Protein AF-A0A914NTP4-F1 (afdb_monomer)

InterPro domains:
  IPR000731 Sterol-sensing domain [PS50156] (135-210)
  IPR003392 Patched domain-containing protein, SSD domain [PF02460] (135-210)
  IPR051697 Patched domain-containing protein [PTHR10796] (37-208)

Solvent-accessible surface area (backbone atoms only — no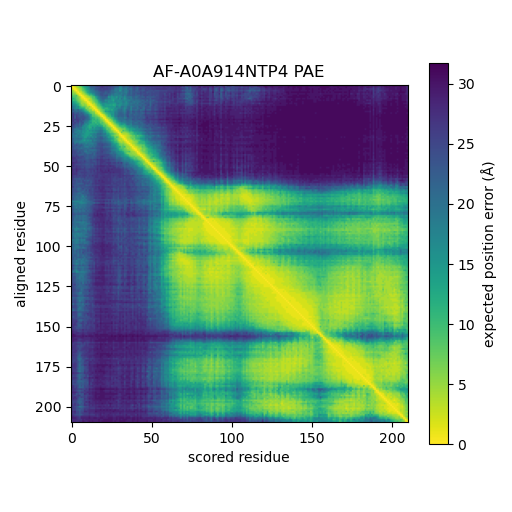t comparable to full-atom values): 13534 Å² total; per-residue (Å²): 134,70,94,63,80,75,76,81,76,82,85,76,88,81,82,77,88,55,101,72,80,89,77,92,78,89,77,92,76,65,78,74,68,51,61,68,63,39,58,70,50,44,70,58,49,43,65,60,50,51,54,62,72,60,50,79,72,70,70,71,88,68,90,76,86,78,84,94,78,86,87,83,87,84,86,83,79,86,61,93,90,66,55,72,64,60,53,48,49,51,54,49,50,53,48,46,41,45,69,74,68,59,79,56,98,86,57,89,71,85,84,88,52,73,63,58,54,51,52,52,39,52,49,54,36,60,66,44,49,64,56,52,56,54,53,49,52,53,48,51,53,51,48,49,50,53,53,51,53,50,28,60,73,70,74,57,87,51,76,68,58,57,54,50,48,54,54,55,61,49,44,42,56,53,51,49,50,50,53,52,53,50,38,53,74,73,65,57,78,92,52,62,65,66,58,50,46,57,60,55,42,42,62,56,45,58,70,79,74,120

Secondary structure (DSSP, 8-state):
--TTTT------------SS----------HHHHHHHHHHHHHHHHHHHHHHHSS--------------------PPPPTT--HHHHHHHHHHHHHIIIII---SS-------HHHHHHHHHHHHHHHHHHHHHHHHHHHHHHHHHHHHHHHHTT---HHHHHHHHHHHHHHHHHHHHHHHHHHHTTPPP-THHHHHHHHHHHHHHHTT-

Mean predicted aligned error: 16.99 Å

pLDDT: mean 71.29, std 19.37, range [31.84, 92.38]

Organism: Meloidogyne incognita (NCBI:txid6306)

Radius of gyration: 34.18 Å; Cα contacts (8 Å, |Δi|>4): 67; chains: 1; bounding box: 65×49×103 Å

Foldseek 3Di:
DDPCPVVDDDDDDDDDPDPDDDDDDDDDDDPVVCPVVVVVVCVVVVVVVVVVVPPPPVVPPDPPPDDDDDDDDDDDDDDPPDDPVNVLVVVVVVQCCLPPVDDDPPDRDDDDDPSVVVVVLVVLLVVLVVVLVVVLVVQLVVQLVVQCVVCVVVVNDDPVSNVLSNVLSCVLVVVLVVVVVVCVVVVHDDGSVSSCVSVVSNVVSVVPRD

Structure (mmCIF, N/CA/C/O backbone):
data_AF-A0A914NTP4-F1
#
_entry.id   AF-A0A914NTP4-F1
#
loop_
_atom_site.group_PDB
_atom_site.id
_atom_site.type_symbol
_atom_site.label_atom_id
_atom_site.label_alt_id
_atom_site.label_comp_id
_atom_site.label_asym_id
_atom_site.label_entity_id
_atom_site.label_seq_id
_atom_site.pdbx_PDB_ins_code
_atom_site.Cartn_x
_atom_site.Cartn_y
_atom_site.Cartn_z
_atom_site.occupancy
_atom_site.B_iso_or_equiv
_atom_site.auth_seq_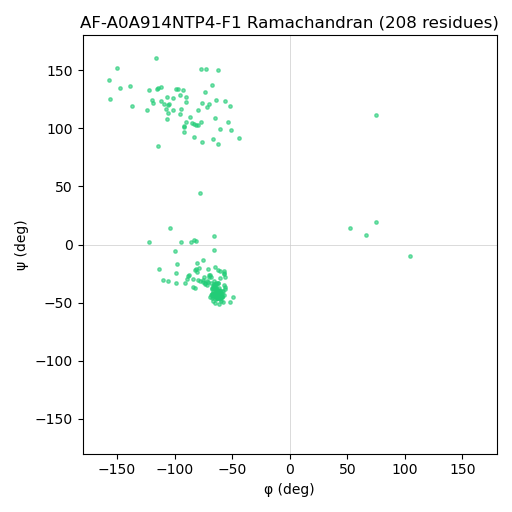id
_atom_site.auth_comp_id
_atom_site.auth_asym_id
_atom_site.auth_atom_id
_atom_site.pdbx_PDB_model_num
ATOM 1 N N . MET A 1 1 ? 31.621 -5.584 -21.705 1.00 42.88 1 MET A N 1
ATOM 2 C CA . MET A 1 1 ? 30.301 -5.477 -22.360 1.00 42.88 1 MET A CA 1
ATOM 3 C C . MET A 1 1 ? 30.274 -6.488 -23.485 1.00 42.88 1 MET A C 1
ATOM 5 O O . MET A 1 1 ? 31.156 -6.446 -24.331 1.00 42.88 1 MET A O 1
ATOM 9 N N . ASP A 1 2 ? 29.354 -7.446 -23.420 1.00 31.84 2 ASP A N 1
ATOM 10 C CA . ASP A 1 2 ? 29.256 -8.540 -24.386 1.00 31.84 2 ASP A CA 1
ATOM 11 C C . ASP A 1 2 ? 28.616 -8.020 -25.694 1.00 31.84 2 ASP A C 1
ATOM 13 O O . ASP A 1 2 ? 27.506 -7.477 -25.645 1.00 31.84 2 ASP A O 1
ATOM 17 N N . PRO A 1 3 ? 29.283 -8.128 -26.858 1.00 47.44 3 PRO A N 1
ATOM 18 C CA . PRO A 1 3 ? 28.765 -7.633 -28.137 1.00 47.44 3 PRO A CA 1
ATOM 19 C C . PRO A 1 3 ? 27.510 -8.379 -28.628 1.00 47.44 3 PRO A C 1
ATOM 21 O O . PRO A 1 3 ? 26.905 -7.978 -29.622 1.00 47.44 3 PRO A O 1
ATOM 24 N N . HIS A 1 4 ? 27.080 -9.436 -27.933 1.00 40.72 4 HIS A N 1
ATOM 25 C CA . HIS A 1 4 ? 25.884 -10.214 -28.259 1.00 40.72 4 HIS A CA 1
ATOM 26 C C . HIS A 1 4 ? 24.607 -9.782 -27.521 1.00 40.72 4 HIS A C 1
ATOM 28 O O . HIS A 1 4 ? 23.552 -10.371 -27.757 1.00 40.72 4 HIS A O 1
ATOM 34 N N . PHE A 1 5 ? 24.662 -8.735 -26.685 1.00 49.00 5 PHE A N 1
ATOM 35 C CA . PHE A 1 5 ? 23.551 -8.317 -25.814 1.00 49.00 5 PHE A CA 1
ATOM 36 C C . PHE A 1 5 ? 22.233 -8.008 -26.551 1.00 49.00 5 PHE A C 1
ATOM 38 O O . PHE A 1 5 ? 21.160 -8.161 -25.974 1.00 49.00 5 PHE A O 1
ATOM 45 N N . PHE A 1 6 ? 22.287 -7.635 -27.834 1.00 53.12 6 PHE A N 1
ATOM 46 C CA . PHE A 1 6 ? 21.085 -7.308 -28.607 1.00 53.12 6 PHE A CA 1
ATOM 47 C C . PHE A 1 6 ? 20.554 -8.408 -29.525 1.00 53.12 6 PHE A C 1
ATOM 49 O O . PHE A 1 6 ? 19.470 -8.231 -30.065 1.00 53.12 6 PHE A O 1
ATOM 56 N N . GLY A 1 7 ? 21.234 -9.548 -29.690 1.00 42.31 7 GLY A N 1
ATOM 57 C CA . GLY A 1 7 ? 20.640 -10.738 -30.323 1.00 42.31 7 GLY A CA 1
ATOM 58 C C . GLY A 1 7 ? 19.981 -10.563 -31.708 1.00 42.31 7 GLY A C 1
ATOM 59 O O . GLY A 1 7 ? 19.258 -11.460 -32.139 1.00 42.31 7 GLY A O 1
ATOM 60 N N . VAL A 1 8 ? 20.201 -9.457 -32.428 1.00 43.28 8 VAL A N 1
ATOM 61 C CA . VAL A 1 8 ? 19.587 -9.228 -33.743 1.00 43.28 8 VAL A CA 1
ATOM 62 C C . VAL A 1 8 ? 20.408 -9.970 -34.796 1.00 43.28 8 VAL A C 1
ATOM 64 O O . VAL A 1 8 ? 21.481 -9.527 -35.195 1.00 43.28 8 VAL A O 1
ATOM 67 N N . LYS A 1 9 ? 19.908 -11.122 -35.252 1.00 38.56 9 LYS A N 1
ATOM 68 C CA . LYS A 1 9 ? 20.438 -11.833 -36.423 1.00 38.56 9 LYS A CA 1
ATOM 69 C C . LYS A 1 9 ? 19.620 -11.441 -37.650 1.00 38.56 9 LYS A C 1
ATOM 71 O O . LYS A 1 9 ? 18.447 -11.792 -37.743 1.00 38.56 9 LYS A O 1
ATOM 76 N N . ILE A 1 10 ? 20.236 -10.725 -38.587 1.00 44.59 10 ILE A N 1
ATOM 77 C CA . ILE A 1 10 ? 19.610 -10.381 -39.867 1.00 44.59 10 ILE A CA 1
ATOM 78 C C . ILE A 1 10 ? 19.954 -11.492 -40.860 1.00 44.59 10 ILE A C 1
ATOM 80 O O . ILE A 1 10 ? 21.091 -11.600 -41.315 1.00 44.59 10 ILE A O 1
ATOM 84 N N . ALA A 1 11 ? 18.978 -12.342 -41.172 1.00 41.88 11 ALA A N 1
ATOM 85 C CA . ALA A 1 11 ? 19.078 -13.273 -42.287 1.00 41.88 11 ALA A CA 1
ATOM 86 C C . ALA A 1 11 ? 18.762 -12.510 -43.579 1.00 41.88 11 ALA A C 1
ATOM 88 O O . ALA A 1 11 ? 17.648 -12.017 -43.751 1.00 41.88 11 ALA A O 1
ATOM 89 N N . VAL A 1 12 ? 19.743 -12.387 -44.472 1.00 42.62 12 VAL A N 1
ATOM 90 C CA . VAL A 1 12 ? 19.554 -11.754 -45.782 1.00 42.62 12 VAL A CA 1
ATOM 91 C C . VAL A 1 12 ? 19.408 -12.867 -46.824 1.00 42.62 12 VAL A C 1
ATOM 93 O O . VAL A 1 12 ? 20.359 -13.629 -47.008 1.00 42.62 12 VAL A O 1
ATOM 96 N N . PRO A 1 13 ? 18.255 -13.016 -47.500 1.00 37.91 13 PRO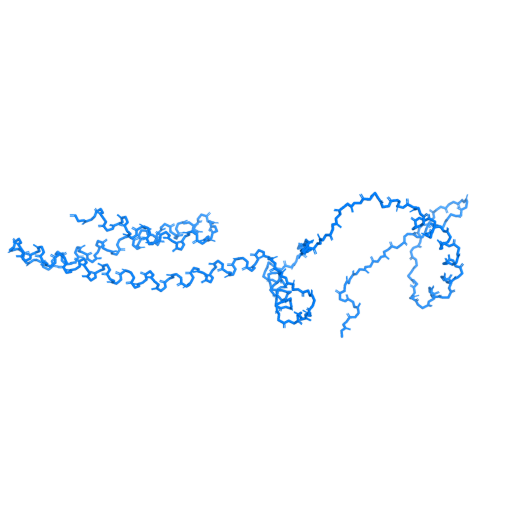 A N 1
ATOM 97 C CA . PRO A 1 13 ? 18.122 -13.987 -48.577 1.00 37.91 13 PRO A CA 1
ATOM 98 C C . PRO A 1 13 ? 18.914 -13.502 -49.796 1.00 37.91 13 PRO A C 1
ATOM 100 O O . PRO A 1 13 ? 18.625 -12.446 -50.358 1.00 37.91 13 PRO A O 1
ATOM 103 N N . PHE A 1 14 ? 19.923 -14.266 -50.215 1.00 44.81 14 PHE A N 1
ATOM 104 C CA . PHE A 1 14 ? 20.658 -13.983 -51.445 1.00 44.81 14 PHE A CA 1
ATOM 105 C C . PHE A 1 14 ? 20.008 -14.744 -52.605 1.00 44.81 14 PHE A C 1
ATOM 107 O O . PHE A 1 14 ? 20.209 -15.946 -52.764 1.00 44.81 14 PHE A O 1
ATOM 114 N N . ASN A 1 15 ? 19.203 -14.052 -53.414 1.00 32.53 15 ASN A N 1
ATOM 115 C CA . ASN A 1 15 ? 18.646 -14.633 -54.633 1.00 32.53 15 ASN A CA 1
ATOM 116 C C . ASN A 1 15 ? 19.710 -14.608 -55.738 1.00 32.53 15 ASN A C 1
ATOM 118 O O . ASN A 1 15 ? 19.986 -13.562 -56.327 1.00 32.53 15 ASN A O 1
ATOM 122 N N . LYS A 1 16 ? 20.325 -15.758 -56.019 1.00 36.75 16 LYS A N 1
ATOM 123 C CA . LYS A 1 16 ? 21.193 -15.913 -57.185 1.00 36.75 16 LYS A CA 1
ATOM 124 C C . LYS A 1 16 ? 20.309 -16.211 -58.395 1.00 36.75 16 LYS A C 1
ATOM 126 O O . LYS A 1 16 ? 20.007 -17.365 -58.678 1.00 36.75 16 LYS A O 1
ATOM 131 N N . THR A 1 17 ? 19.907 -15.175 -59.129 1.00 33.16 17 THR A N 1
ATOM 132 C CA . THR A 1 17 ? 19.312 -15.345 -60.461 1.00 33.16 17 THR A CA 1
A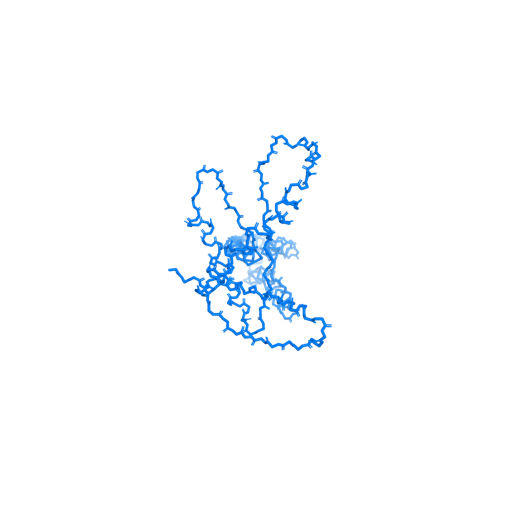TOM 133 C C . THR A 1 17 ? 20.369 -15.888 -61.418 1.00 33.16 17 THR A C 1
ATOM 135 O O . THR A 1 17 ? 21.092 -15.125 -62.055 1.00 33.16 17 THR A O 1
ATOM 138 N N . ASN A 1 18 ? 20.455 -17.212 -61.520 1.00 33.84 18 ASN A N 1
ATOM 139 C CA . ASN A 1 18 ? 20.972 -17.880 -62.704 1.00 33.84 18 ASN A CA 1
ATOM 140 C C . ASN A 1 18 ? 19.779 -18.333 -63.537 1.00 33.84 18 ASN A C 1
ATOM 142 O O . ASN A 1 18 ? 18.808 -18.872 -63.016 1.00 33.84 18 ASN A O 1
ATOM 146 N N . LYS A 1 19 ? 19.846 -18.065 -64.841 1.00 41.22 19 LYS A N 1
ATOM 147 C CA . LYS A 1 19 ? 18.715 -18.141 -65.769 1.00 41.22 19 LYS A CA 1
ATOM 148 C C . LYS A 1 19 ? 18.152 -19.550 -65.993 1.00 41.22 19 LYS A C 1
ATOM 150 O O . LYS A 1 19 ? 17.298 -19.658 -66.845 1.00 41.22 19 LYS A O 1
ATOM 155 N N . ASN A 1 20 ? 18.569 -20.588 -65.269 1.00 37.47 20 ASN A N 1
ATOM 156 C CA . ASN A 1 20 ? 17.922 -21.902 -65.234 1.00 37.47 20 ASN A CA 1
ATOM 157 C C . ASN A 1 20 ? 18.297 -22.599 -63.908 1.00 37.47 20 ASN A C 1
ATOM 159 O O . ASN A 1 20 ? 19.481 -22.757 -63.624 1.00 37.47 20 ASN A O 1
ATOM 163 N N . ASN A 1 21 ? 17.281 -23.020 -63.148 1.00 37.66 21 ASN A N 1
ATOM 164 C CA . ASN A 1 21 ? 17.303 -23.798 -61.896 1.00 37.66 21 ASN A CA 1
ATOM 165 C C . ASN A 1 21 ? 17.719 -23.064 -60.604 1.00 37.66 21 ASN A C 1
ATOM 167 O O . ASN A 1 21 ? 18.872 -22.697 -60.385 1.00 37.66 21 ASN A O 1
ATOM 171 N N . SER A 1 22 ? 16.737 -22.903 -59.712 1.00 35.00 22 SER A N 1
ATOM 172 C CA . SER A 1 22 ? 16.873 -22.378 -58.354 1.00 35.00 22 SER A CA 1
ATOM 173 C C . SER A 1 22 ? 17.103 -23.512 -57.347 1.00 35.00 22 SER A C 1
ATOM 175 O O . SER A 1 22 ? 16.148 -24.167 -56.932 1.00 35.00 22 SER A O 1
ATOM 177 N N . GLU A 1 23 ? 18.347 -23.709 -56.915 1.00 35.75 23 GLU A N 1
ATOM 178 C CA . GLU A 1 23 ? 18.669 -24.466 -55.699 1.00 35.75 23 GLU A CA 1
ATOM 179 C C . GLU A 1 23 ? 19.116 -23.502 -54.592 1.00 35.75 23 GLU A C 1
ATOM 181 O O . GLU A 1 23 ? 20.006 -22.670 -54.786 1.00 35.75 23 GLU A O 1
ATOM 186 N N . ILE A 1 24 ? 18.473 -23.600 -53.425 1.00 37.19 24 ILE A N 1
ATOM 187 C CA . ILE A 1 24 ? 18.763 -22.792 -52.236 1.00 37.19 24 ILE A CA 1
ATOM 188 C C . ILE A 1 24 ? 19.781 -23.560 -51.388 1.00 37.19 24 ILE A C 1
ATOM 190 O O . ILE A 1 24 ? 19.404 -24.428 -50.606 1.00 37.19 24 ILE A O 1
ATOM 194 N N . ASN A 1 25 ? 21.066 -23.231 -51.527 1.00 36.75 25 ASN A N 1
ATOM 195 C CA . ASN A 1 25 ? 22.119 -23.744 -50.649 1.00 36.75 25 ASN A CA 1
ATOM 196 C C . ASN A 1 25 ? 22.608 -22.634 -49.710 1.00 36.75 25 ASN A C 1
ATOM 198 O O . ASN A 1 25 ? 23.169 -21.629 -50.146 1.00 36.75 25 ASN A O 1
ATOM 202 N N . ASN A 1 26 ? 22.404 -22.832 -48.406 1.00 37.44 26 ASN A N 1
ATOM 203 C CA . ASN A 1 26 ? 22.857 -21.920 -47.358 1.00 37.44 26 ASN A CA 1
ATOM 204 C C . ASN A 1 26 ? 24.316 -22.234 -46.992 1.00 37.44 26 ASN A C 1
ATOM 206 O O . ASN A 1 26 ? 24.573 -23.204 -46.281 1.00 37.44 26 ASN A O 1
ATOM 210 N N . GLN A 1 27 ? 25.270 -21.410 -47.435 1.00 43.72 27 GLN A N 1
ATOM 211 C CA . GLN A 1 27 ? 26.638 -21.434 -46.904 1.00 43.72 27 GLN A CA 1
ATOM 212 C C . GLN A 1 27 ? 26.832 -20.360 -45.829 1.00 43.72 27 GLN A C 1
ATOM 214 O O . GLN A 1 27 ? 26.450 -19.203 -45.999 1.00 43.72 27 GLN A O 1
ATOM 219 N N . ILE A 1 28 ? 27.447 -20.763 -44.716 1.00 42.69 28 ILE A N 1
ATOM 220 C CA . ILE A 1 28 ? 27.813 -19.899 -43.591 1.00 42.69 28 ILE A CA 1
ATOM 221 C C . ILE A 1 28 ? 29.188 -19.304 -43.900 1.00 42.69 28 ILE A C 1
ATOM 223 O O . ILE A 1 28 ? 30.184 -20.022 -43.894 1.00 42.69 28 ILE A O 1
ATOM 227 N N . ILE A 1 29 ? 29.241 -18.002 -44.179 1.00 48.34 29 ILE A N 1
ATOM 228 C CA . ILE A 1 29 ? 30.486 -17.274 -44.463 1.00 48.34 29 ILE A CA 1
ATOM 229 C C . ILE A 1 29 ? 30.758 -16.300 -43.310 1.00 48.34 29 ILE A C 1
ATOM 231 O O . ILE A 1 29 ? 29.845 -15.638 -42.813 1.00 48.34 29 ILE A O 1
ATOM 235 N N . SER A 1 30 ? 32.011 -16.238 -42.853 1.00 47.69 30 SER A N 1
ATOM 236 C CA . SER A 1 30 ? 32.440 -15.402 -41.728 1.00 47.69 30 SER A CA 1
ATOM 237 C C . SER A 1 30 ? 32.579 -13.918 -42.119 1.00 47.69 30 SER A C 1
ATOM 239 O O . SER A 1 30 ? 32.868 -13.564 -43.261 1.00 47.69 30 SER A O 1
ATOM 241 N N . VAL A 1 31 ? 32.370 -13.029 -41.139 1.00 52.53 31 VAL A N 1
ATOM 242 C CA . VAL A 1 31 ? 32.232 -11.560 -41.288 1.00 52.53 31 VAL A CA 1
ATOM 243 C C . VAL A 1 31 ? 33.434 -10.884 -41.974 1.00 52.53 31 VAL A C 1
ATOM 245 O O . VAL A 1 31 ? 33.286 -9.819 -42.575 1.00 52.53 31 VAL A O 1
ATOM 248 N N . ASN A 1 32 ? 34.614 -11.510 -41.951 1.00 42.72 32 ASN A N 1
ATOM 249 C CA . ASN A 1 32 ? 35.837 -10.923 -42.500 1.00 42.72 32 ASN A CA 1
ATOM 250 C C . ASN A 1 32 ? 35.918 -10.997 -44.035 1.00 42.72 32 ASN A C 1
ATOM 252 O O . ASN A 1 32 ? 36.438 -10.066 -44.649 1.00 42.72 32 ASN A O 1
ATOM 256 N N . GLU A 1 33 ? 35.346 -12.022 -44.675 1.00 48.12 33 GLU A N 1
ATOM 257 C CA . GLU A 1 33 ? 35.333 -12.123 -46.148 1.00 48.12 33 GLU A CA 1
ATOM 258 C C . GLU A 1 33 ? 34.256 -11.236 -46.802 1.00 48.12 33 GLU A C 1
ATOM 260 O O . GLU A 1 33 ? 34.378 -10.840 -47.964 1.00 48.12 33 GLU A O 1
ATOM 265 N N . LEU A 1 34 ? 33.237 -10.824 -46.036 1.00 48.78 34 LEU A N 1
ATOM 266 C CA . LEU A 1 34 ? 32.208 -9.872 -46.471 1.00 48.78 34 LEU A CA 1
ATOM 267 C C . LEU A 1 34 ? 32.743 -8.440 -46.629 1.00 48.78 34 LEU A C 1
ATOM 269 O O . LEU A 1 34 ? 32.213 -7.679 -47.438 1.00 48.78 34 LEU A O 1
ATOM 273 N N . LYS A 1 35 ? 33.808 -8.055 -45.913 1.00 48.16 35 LYS A N 1
ATOM 274 C CA . LYS A 1 35 ? 34.313 -6.670 -45.913 1.00 48.16 35 LYS A CA 1
ATOM 275 C C . LYS A 1 35 ? 34.914 -6.248 -47.261 1.00 48.16 35 LYS A C 1
ATOM 277 O O . LYS A 1 35 ? 34.682 -5.123 -47.698 1.00 48.16 35 LYS A O 1
ATOM 282 N N . ASN A 1 36 ? 35.624 -7.146 -47.951 1.00 41.31 36 ASN A N 1
ATOM 283 C CA . ASN A 1 36 ? 36.324 -6.807 -49.199 1.00 41.31 36 ASN A CA 1
ATOM 284 C C . ASN A 1 36 ? 35.427 -6.864 -50.443 1.00 41.31 36 ASN A C 1
ATOM 286 O O . ASN A 1 36 ? 35.541 -6.010 -51.321 1.00 41.31 36 ASN A O 1
ATOM 290 N N . ASN A 1 37 ? 34.494 -7.817 -50.513 1.00 45.28 37 ASN A N 1
ATOM 291 C CA . ASN A 1 37 ? 33.590 -7.938 -51.663 1.00 45.28 37 ASN A CA 1
ATOM 292 C C . ASN A 1 37 ? 32.382 -6.990 -51.578 1.00 45.28 37 ASN A C 1
ATOM 294 O O . ASN A 1 37 ? 31.805 -6.629 -52.605 1.00 45.28 37 ASN A O 1
ATOM 298 N N . SER A 1 38 ? 32.027 -6.528 -50.373 1.00 49.41 38 SER A N 1
ATOM 299 C CA . SER A 1 38 ? 30.930 -5.579 -50.188 1.00 49.41 38 SER A CA 1
ATOM 300 C C . SER A 1 38 ? 31.288 -4.177 -50.686 1.00 49.41 38 SER A C 1
ATOM 302 O O . SER A 1 38 ? 30.431 -3.520 -51.255 1.00 49.41 38 SER A O 1
ATOM 304 N N . PHE A 1 39 ? 32.547 -3.724 -50.628 1.00 45.47 39 PHE A N 1
ATOM 305 C CA . PHE A 1 39 ? 32.874 -2.344 -51.027 1.00 45.47 39 PHE A CA 1
ATOM 306 C C . PHE A 1 39 ? 32.604 -2.047 -52.519 1.00 45.47 39 PHE A C 1
ATOM 308 O O . PHE A 1 39 ? 32.142 -0.959 -52.863 1.00 45.47 39 PHE A O 1
ATOM 315 N N . LYS A 1 40 ? 32.791 -3.031 -53.415 1.00 43.16 40 LYS A N 1
ATOM 316 C CA . LYS A 1 40 ? 32.459 -2.890 -54.850 1.00 43.16 40 LYS A CA 1
ATOM 317 C C . LYS A 1 40 ? 30.956 -2.958 -55.140 1.00 43.16 40 LYS A C 1
ATOM 319 O O . LYS A 1 40 ? 30.488 -2.280 -56.052 1.00 43.16 40 LYS A O 1
ATOM 324 N N . ASN A 1 41 ? 30.195 -3.731 -54.365 1.00 45.62 41 ASN A N 1
ATOM 325 C CA . ASN A 1 41 ? 28.744 -3.860 -54.545 1.00 45.62 41 ASN A CA 1
ATOM 326 C C . ASN A 1 41 ? 27.958 -2.780 -53.787 1.00 45.62 41 ASN A C 1
ATOM 328 O O . ASN A 1 41 ? 26.882 -2.386 -54.231 1.00 45.62 41 ASN A O 1
ATOM 332 N N . VAL A 1 42 ? 28.524 -2.239 -52.706 1.00 48.56 42 VAL A N 1
ATOM 333 C CA . VAL A 1 42 ? 28.010 -1.079 -51.976 1.00 48.56 42 VAL A CA 1
ATOM 334 C C . VAL A 1 42 ? 28.057 0.139 -52.876 1.00 48.56 42 VAL A C 1
ATOM 336 O O . VAL A 1 42 ? 27.028 0.777 -52.967 1.00 48.56 42 VAL A O 1
ATOM 339 N N . LEU A 1 43 ? 29.122 0.389 -53.649 1.00 44.69 43 LEU A N 1
ATOM 340 C CA . LEU A 1 43 ? 29.156 1.544 -54.564 1.00 44.69 43 LEU A CA 1
ATOM 341 C C . LEU A 1 43 ? 28.071 1.513 -55.665 1.00 44.69 43 LEU A C 1
ATOM 343 O O . LEU A 1 43 ? 27.726 2.550 -56.225 1.00 44.69 43 LEU A O 1
ATOM 347 N N . LYS A 1 44 ? 27.531 0.329 -55.994 1.00 44.62 44 LYS A N 1
ATOM 348 C CA . LYS A 1 44 ? 26.485 0.158 -57.019 1.00 44.62 44 LYS A CA 1
ATOM 349 C C . LYS A 1 44 ? 25.079 0.046 -56.418 1.00 44.62 44 LYS A C 1
ATOM 351 O O . LYS A 1 44 ? 24.128 0.541 -57.013 1.00 44.62 44 LYS A O 1
ATOM 356 N N . SER A 1 45 ? 24.946 -0.547 -55.229 1.00 45.41 45 SER A N 1
ATOM 357 C CA . SER A 1 45 ? 23.682 -0.626 -54.480 1.00 45.41 45 SER A CA 1
ATOM 358 C C . SER A 1 45 ? 23.376 0.652 -53.711 1.00 45.41 45 SER A C 1
ATOM 360 O O . SER A 1 45 ? 22.212 0.942 -53.430 1.00 45.41 45 SER A O 1
ATOM 362 N N . SER A 1 46 ? 24.397 1.443 -53.399 1.00 47.88 46 SER A N 1
ATOM 363 C CA . SER A 1 46 ? 24.214 2.775 -52.873 1.00 47.88 46 SER A CA 1
ATOM 364 C C . SER A 1 46 ? 23.472 3.618 -53.919 1.00 47.88 46 SER A C 1
ATOM 366 O O . SER A 1 46 ? 22.551 4.317 -53.534 1.00 47.88 46 SER A O 1
ATOM 368 N N . SER A 1 47 ? 23.670 3.406 -55.234 1.00 44.97 47 SER A N 1
ATOM 369 C CA . SER A 1 47 ? 22.900 4.090 -56.302 1.00 44.97 47 SER A CA 1
ATOM 370 C C . SER A 1 47 ? 21.409 3.868 -56.300 1.00 44.97 47 SER A C 1
ATOM 372 O O . SER A 1 47 ? 20.674 4.733 -56.766 1.00 44.97 47 SER A O 1
ATOM 374 N N . PHE A 1 48 ? 20.964 2.779 -55.694 1.00 44.19 48 PHE A N 1
ATOM 375 C CA . PHE A 1 48 ? 19.553 2.480 -55.551 1.00 44.19 48 PHE A CA 1
ATOM 376 C C . PHE A 1 48 ? 19.007 2.860 -54.161 1.00 44.19 48 PHE A C 1
ATOM 378 O O . PHE A 1 48 ? 17.821 3.147 -54.010 1.00 44.19 48 PHE A O 1
ATOM 385 N N . HIS A 1 49 ? 19.867 2.913 -53.135 1.00 39.59 49 HIS A N 1
ATOM 386 C CA . HIS A 1 49 ? 19.461 3.259 -51.769 1.00 39.59 49 HIS A CA 1
ATOM 387 C C . HIS A 1 49 ? 19.560 4.763 -51.469 1.00 39.59 49 HIS A C 1
ATOM 389 O O . HIS A 1 49 ? 18.693 5.292 -50.776 1.00 39.59 49 HIS A O 1
ATOM 395 N N . TYR A 1 50 ? 20.524 5.493 -52.050 1.00 38.19 50 TYR A N 1
ATOM 396 C CA . TYR A 1 50 ? 20.452 6.954 -52.040 1.00 38.19 50 TYR A CA 1
ATOM 397 C C . TYR A 1 50 ? 19.327 7.475 -52.930 1.00 38.19 50 TYR A C 1
ATOM 399 O O . TYR A 1 50 ? 18.757 8.495 -52.580 1.00 38.19 50 TYR A O 1
ATOM 407 N N . SER A 1 51 ? 18.876 6.779 -53.980 1.00 39.81 51 SER A N 1
ATOM 408 C CA . SER A 1 51 ? 17.678 7.226 -54.718 1.00 39.81 51 SER A CA 1
ATOM 409 C C . SER A 1 51 ? 16.363 7.050 -53.943 1.00 39.81 51 SER A C 1
ATOM 411 O O . SER A 1 51 ? 15.399 7.746 -54.243 1.00 39.81 51 SER A O 1
ATOM 413 N N . LEU A 1 52 ? 16.317 6.171 -52.931 1.00 45.47 52 LEU A N 1
ATOM 414 C CA . LEU A 1 52 ? 15.161 6.012 -52.033 1.00 45.47 52 LEU A CA 1
ATOM 415 C C . LEU A 1 52 ? 15.218 6.938 -50.808 1.00 45.47 52 LEU A C 1
ATOM 417 O O . LEU A 1 52 ? 14.176 7.368 -50.334 1.00 45.47 52 LEU A O 1
ATOM 421 N N . LEU A 1 53 ? 16.411 7.303 -50.326 1.00 45.09 53 LEU A N 1
ATOM 422 C CA . LEU A 1 53 ? 16.569 8.374 -49.326 1.00 45.09 53 LEU A CA 1
ATOM 423 C C . LEU A 1 53 ? 16.524 9.788 -49.934 1.00 45.09 53 LEU A C 1
ATOM 425 O O . LEU A 1 53 ? 16.319 10.752 -49.203 1.00 45.09 53 LEU A O 1
ATOM 429 N N . THR A 1 54 ? 16.674 9.910 -51.258 1.00 41.12 54 THR A N 1
ATOM 430 C CA . THR A 1 54 ? 16.505 11.161 -52.026 1.00 41.12 54 THR A CA 1
ATOM 431 C C . THR A 1 54 ? 15.182 11.183 -52.797 1.00 41.12 54 THR A C 1
ATOM 433 O O . THR A 1 54 ? 14.981 12.039 -53.657 1.00 41.12 54 THR A O 1
ATOM 436 N N . SER A 1 55 ? 14.229 10.285 -52.502 1.00 42.25 55 SER A N 1
ATOM 437 C CA . SER A 1 55 ? 12.844 10.670 -52.753 1.00 42.25 55 SER A CA 1
ATOM 438 C C . SER A 1 55 ? 12.594 11.815 -51.792 1.00 42.25 55 SER A C 1
ATOM 440 O O . SER A 1 55 ? 12.599 11.593 -50.582 1.00 42.25 55 SER A O 1
ATOM 442 N N . ASN A 1 56 ? 12.474 13.026 -52.331 1.00 42.12 56 ASN A N 1
ATOM 443 C CA . ASN A 1 56 ? 11.955 14.182 -51.629 1.00 42.12 56 ASN A CA 1
ATOM 444 C C . ASN A 1 56 ? 10.704 13.744 -50.856 1.00 42.12 56 ASN A C 1
ATOM 446 O O . ASN A 1 56 ? 9.590 13.811 -51.370 1.00 42.12 56 ASN A O 1
ATOM 450 N N . PHE A 1 57 ? 10.871 13.327 -49.600 1.00 49.41 57 PHE A N 1
ATOM 451 C CA . PHE A 1 57 ? 9.893 13.623 -48.582 1.00 49.41 57 PHE A CA 1
ATOM 452 C C . PHE A 1 57 ? 9.933 15.140 -48.550 1.00 49.41 57 PHE A C 1
ATOM 454 O O . PHE A 1 57 ? 10.719 15.742 -47.821 1.00 49.41 57 PHE A O 1
ATOM 461 N N . SER A 1 58 ? 9.141 15.765 -49.425 1.00 46.53 58 SER A N 1
ATOM 462 C CA . SER A 1 58 ? 8.626 17.087 -49.157 1.00 46.53 58 SER A CA 1
ATOM 463 C C . SER A 1 58 ? 8.036 16.938 -47.770 1.00 46.53 58 SER A C 1
ATOM 465 O O . SER A 1 58 ? 6.988 16.306 -47.606 1.00 46.53 58 SER A O 1
ATOM 467 N N . GLN A 1 59 ? 8.795 17.364 -46.761 1.00 55.25 59 GLN A N 1
ATOM 468 C CA . GLN A 1 59 ? 8.288 17.485 -45.417 1.00 55.25 59 GLN A CA 1
ATOM 469 C C . GLN A 1 59 ? 7.052 18.347 -45.601 1.00 55.25 59 GLN A C 1
ATOM 471 O O . GLN A 1 59 ? 7.161 19.523 -45.947 1.00 55.25 59 GLN A O 1
ATOM 476 N N . ILE A 1 60 ? 5.876 17.724 -45.516 1.00 60.00 60 ILE A N 1
ATOM 477 C CA . ILE A 1 60 ? 4.617 18.450 -45.470 1.00 60.00 60 ILE A CA 1
ATOM 478 C C . ILE A 1 60 ? 4.854 19.449 -44.344 1.00 60.00 60 ILE A C 1
ATOM 480 O O . ILE A 1 60 ? 5.224 18.989 -43.258 1.00 60.00 60 ILE A O 1
ATOM 484 N N . PRO A 1 61 ? 4.795 20.768 -44.599 1.00 57.75 61 PRO A N 1
ATOM 485 C CA . PRO A 1 61 ? 5.224 21.755 -43.625 1.00 57.75 61 PRO A CA 1
ATOM 486 C C . PRO A 1 61 ? 4.354 21.587 -42.388 1.00 57.75 61 PRO A C 1
ATOM 488 O O . PRO A 1 61 ? 3.191 21.985 -42.353 1.00 57.75 61 PRO A O 1
ATOM 491 N N . ASN A 1 62 ? 4.907 20.903 -41.394 1.00 63.78 62 ASN A N 1
ATOM 492 C CA . ASN A 1 62 ? 4.207 20.583 -40.176 1.00 63.78 62 ASN A CA 1
ATOM 493 C C . ASN A 1 62 ? 4.573 21.676 -39.182 1.00 63.78 62 ASN A C 1
ATOM 495 O O . ASN A 1 62 ? 5.741 21.857 -38.844 1.00 63.78 62 ASN A O 1
ATOM 499 N N . ASN A 1 63 ? 3.575 22.443 -38.751 1.00 78.62 63 ASN A N 1
ATOM 500 C CA . ASN A 1 63 ? 3.729 23.591 -37.857 1.00 78.62 63 ASN A CA 1
ATOM 501 C C . ASN A 1 63 ? 3.918 23.137 -36.394 1.00 78.62 63 ASN A C 1
ATOM 503 O O . ASN A 1 63 ? 3.279 23.660 -35.482 1.00 78.62 63 ASN A O 1
ATOM 507 N N . ILE A 1 64 ? 4.764 22.129 -36.161 1.00 76.69 64 ILE A N 1
ATOM 508 C CA . ILE A 1 64 ? 5.145 21.698 -34.815 1.00 76.69 64 ILE A CA 1
ATOM 509 C C . ILE A 1 64 ? 6.267 22.626 -34.360 1.00 76.69 64 ILE A C 1
ATOM 511 O O . ILE A 1 64 ? 7.402 22.519 -34.814 1.00 76.69 64 ILE A O 1
ATOM 515 N N . ARG A 1 65 ? 5.922 23.575 -33.489 1.00 77.94 65 ARG A N 1
ATOM 516 C CA . ARG A 1 65 ? 6.851 24.605 -33.002 1.00 77.94 65 ARG A CA 1
ATOM 517 C C . ARG A 1 65 ? 7.715 24.139 -31.835 1.00 77.94 65 ARG A C 1
ATOM 519 O O . ARG A 1 65 ? 8.824 24.633 -31.688 1.00 77.94 65 ARG A O 1
ATOM 526 N N . GLU A 1 66 ? 7.219 23.214 -31.015 1.00 83.31 66 GLU A N 1
ATOM 527 C CA . GLU A 1 66 ? 7.916 22.752 -29.813 1.00 83.31 66 GLU A CA 1
ATOM 528 C C . GLU A 1 66 ? 7.428 21.357 -29.393 1.00 83.31 66 GLU A C 1
ATOM 530 O O . GLU A 1 66 ? 6.234 21.063 -29.466 1.00 83.31 66 GLU A O 1
ATOM 535 N N . ILE A 1 67 ? 8.349 20.504 -28.933 1.00 83.75 67 ILE A N 1
ATOM 536 C CA . ILE A 1 67 ? 8.058 19.177 -28.373 1.00 83.75 67 ILE A CA 1
ATOM 537 C C . ILE A 1 67 ? 8.669 19.125 -26.975 1.00 83.75 67 ILE A C 1
ATOM 539 O O . ILE A 1 67 ? 9.885 19.194 -26.828 1.00 83.75 67 ILE A O 1
ATOM 543 N N . LYS A 1 68 ? 7.818 18.994 -25.953 1.00 87.44 68 LYS A N 1
ATOM 544 C CA . LYS A 1 68 ? 8.237 18.967 -24.540 1.00 87.44 68 LYS A CA 1
ATOM 545 C C . LYS A 1 68 ? 8.353 17.560 -23.957 1.00 87.44 68 LYS A C 1
ATOM 547 O O . LYS A 1 68 ? 8.945 17.389 -22.900 1.00 87.44 68 LYS A O 1
ATOM 552 N N . LEU A 1 69 ? 7.768 16.559 -24.616 1.00 88.56 69 LEU A N 1
ATOM 553 C CA . LEU A 1 69 ? 7.735 15.185 -24.125 1.00 88.56 69 LEU A CA 1
ATOM 554 C C . LEU A 1 69 ? 7.768 14.200 -25.288 1.00 88.56 69 LEU A C 1
ATOM 556 O O . LEU A 1 69 ? 7.031 14.346 -26.263 1.00 88.56 69 LEU A O 1
ATOM 560 N N . ILE A 1 70 ? 8.605 13.177 -25.153 1.00 89.69 70 ILE A N 1
ATOM 561 C CA . ILE A 1 70 ? 8.711 12.070 -26.098 1.00 89.69 70 ILE A CA 1
ATOM 562 C C . ILE A 1 70 ? 8.358 10.796 -25.336 1.00 89.69 70 ILE A C 1
ATOM 564 O O . ILE A 1 70 ? 8.989 10.468 -24.335 1.00 89.69 70 ILE A O 1
ATOM 568 N N . CYS A 1 71 ? 7.334 10.085 -25.803 1.00 89.88 71 CYS A N 1
ATOM 569 C CA . CYS A 1 71 ? 6.914 8.815 -25.223 1.00 89.88 71 CYS A CA 1
ATOM 570 C C . CYS A 1 71 ? 7.435 7.661 -26.082 1.00 89.88 71 CYS A C 1
ATOM 572 O O . CYS A 1 71 ? 7.183 7.616 -27.287 1.00 89.88 71 CYS A O 1
ATOM 574 N N . LEU A 1 72 ? 8.141 6.720 -25.457 1.00 89.31 72 LEU A N 1
ATOM 575 C CA . LEU A 1 72 ? 8.621 5.501 -26.098 1.00 89.31 72 LEU A CA 1
ATOM 576 C C . LEU A 1 72 ? 7.880 4.301 -25.512 1.00 89.31 72 LEU A C 1
ATOM 578 O O . LEU A 1 72 ? 7.903 4.072 -24.303 1.00 89.31 72 LEU A O 1
ATOM 582 N N . TYR A 1 73 ? 7.229 3.526 -26.377 1.00 89.50 73 TYR A N 1
ATOM 583 C CA . TYR A 1 73 ? 6.489 2.334 -25.981 1.00 89.50 73 TYR A CA 1
ATOM 584 C C . TYR A 1 73 ? 7.257 1.072 -26.375 1.00 89.50 73 TYR A C 1
ATOM 586 O O . TYR A 1 73 ? 7.397 0.755 -27.556 1.00 89.50 73 TYR A O 1
ATOM 594 N N . PHE A 1 74 ? 7.729 0.329 -25.374 1.00 87.19 74 PHE A N 1
ATOM 595 C CA . PHE A 1 74 ? 8.427 -0.938 -25.574 1.00 87.19 74 PHE A CA 1
ATOM 596 C C . PHE A 1 74 ? 7.519 -2.104 -25.198 1.00 87.19 74 PHE A C 1
ATOM 598 O O . PHE A 1 74 ? 7.091 -2.240 -24.052 1.00 87.19 74 PHE A O 1
ATOM 605 N N . ARG A 1 75 ? 7.252 -2.985 -26.165 1.00 85.38 75 ARG A N 1
ATOM 606 C CA . ARG A 1 75 ? 6.477 -4.208 -25.950 1.00 85.38 75 ARG A CA 1
ATOM 607 C C . ARG A 1 75 ? 7.404 -5.417 -25.973 1.00 85.38 75 ARG A C 1
ATOM 609 O O . ARG A 1 75 ? 7.878 -5.815 -27.031 1.00 85.38 75 ARG A O 1
ATOM 616 N N . ALA A 1 76 ? 7.634 -6.018 -24.810 1.00 80.75 76 ALA A N 1
ATOM 617 C CA . ALA A 1 76 ? 8.382 -7.265 -24.688 1.00 80.75 76 ALA A CA 1
ATOM 618 C C . ALA A 1 76 ? 7.419 -8.462 -24.653 1.00 80.75 76 ALA A C 1
ATOM 620 O O . ALA A 1 76 ? 6.476 -8.491 -23.861 1.00 80.75 76 ALA A O 1
ATOM 621 N N . VAL A 1 77 ? 7.651 -9.461 -25.507 1.00 83.69 77 VAL A N 1
ATOM 622 C CA . VAL A 1 77 ? 6.906 -10.729 -25.488 1.00 83.69 77 VAL A CA 1
ATOM 623 C C . VAL A 1 77 ? 7.669 -11.729 -24.629 1.00 83.69 77 VAL A C 1
ATOM 625 O O . VAL A 1 77 ? 8.877 -11.891 -24.784 1.00 83.69 77 VAL A O 1
ATOM 628 N N . ARG A 1 78 ? 6.971 -12.424 -23.726 1.00 83.31 78 ARG A N 1
ATOM 629 C CA . ARG A 1 78 ? 7.589 -13.469 -22.904 1.00 83.31 78 ARG A CA 1
ATOM 630 C C . ARG A 1 78 ? 7.945 -14.690 -23.770 1.00 83.31 78 ARG A C 1
ATOM 632 O O . ARG A 1 78 ? 7.029 -15.288 -24.336 1.00 83.31 78 ARG A O 1
ATOM 639 N N . PRO A 1 79 ? 9.221 -15.109 -23.839 1.00 85.12 79 PRO A N 1
ATOM 640 C CA . PRO A 1 79 ? 9.598 -16.339 -24.526 1.00 85.12 79 PRO A CA 1
ATOM 641 C C . PRO A 1 79 ? 9.166 -17.578 -23.723 1.00 85.12 79 PRO A C 1
ATOM 643 O O . PRO A 1 79 ? 9.068 -17.550 -22.492 1.00 85.12 79 PRO A O 1
ATOM 646 N N . LYS A 1 80 ? 8.893 -18.682 -24.426 1.00 82.69 80 LYS A N 1
ATOM 647 C CA . LYS A 1 80 ? 8.486 -19.954 -23.810 1.00 82.69 80 LYS A CA 1
ATOM 648 C C . LYS A 1 80 ? 9.637 -20.485 -22.941 1.00 82.69 80 LYS A C 1
ATOM 650 O O . LYS A 1 80 ? 10.745 -20.635 -23.437 1.00 82.69 80 LYS A O 1
ATOM 655 N N . GLY A 1 81 ? 9.376 -20.740 -21.658 1.00 85.38 81 GLY A N 1
ATOM 656 C CA . GLY A 1 81 ? 10.369 -21.242 -20.694 1.00 85.38 81 GLY A CA 1
ATOM 657 C C . GLY A 1 81 ? 10.898 -20.208 -19.692 1.00 85.38 81 GLY A C 1
ATOM 658 O O . GLY A 1 81 ? 11.539 -20.591 -18.720 1.00 85.38 81 GLY A O 1
ATOM 659 N N . VAL A 1 82 ? 10.595 -18.915 -19.862 1.00 84.12 82 VAL A N 1
ATOM 660 C CA . VAL A 1 82 ? 10.969 -17.883 -18.878 1.00 84.12 82 VAL A CA 1
ATOM 661 C C . VAL A 1 82 ? 9.864 -17.707 -17.835 1.00 84.12 82 VAL A C 1
ATOM 663 O O . VAL A 1 82 ? 8.700 -17.473 -18.174 1.00 84.12 82 VAL A O 1
ATOM 666 N N . SER A 1 83 ? 10.236 -17.795 -16.553 1.00 88.81 83 SER A N 1
ATOM 667 C CA . SER A 1 83 ? 9.323 -17.563 -15.427 1.00 88.81 83 SER A CA 1
ATOM 668 C C . SER A 1 83 ? 8.788 -16.124 -15.417 1.00 88.81 83 SER A C 1
ATOM 670 O O . SER A 1 83 ? 9.463 -15.175 -15.827 1.00 88.81 83 SER A O 1
ATOM 672 N N . LYS A 1 84 ? 7.566 -15.943 -14.899 1.00 86.75 84 LYS A N 1
ATOM 673 C CA . LYS A 1 84 ? 6.973 -14.615 -14.666 1.00 86.75 84 LYS A CA 1
ATOM 674 C C . LYS A 1 84 ? 7.869 -13.757 -13.773 1.00 86.75 84 LYS A C 1
ATOM 676 O O . LYS A 1 84 ? 8.010 -12.568 -14.033 1.00 86.75 84 LYS A O 1
ATOM 681 N N . GLU A 1 85 ? 8.497 -14.366 -12.778 1.00 87.06 85 GLU A N 1
ATOM 682 C CA . GLU A 1 85 ? 9.357 -13.685 -11.808 1.00 87.06 85 GLU A CA 1
ATOM 683 C C . GLU A 1 85 ? 10.624 -13.134 -12.463 1.00 87.06 85 GLU A C 1
ATOM 685 O O . GLU A 1 85 ? 10.982 -11.979 -12.246 1.00 87.06 85 GLU A O 1
ATOM 690 N N . ALA A 1 86 ? 11.251 -13.916 -13.347 1.00 88.88 86 ALA A N 1
ATOM 691 C CA . ALA A 1 86 ? 12.423 -13.481 -14.104 1.00 88.88 86 ALA A CA 1
ATOM 692 C C . ALA A 1 86 ? 12.099 -12.277 -15.006 1.00 88.88 86 ALA A C 1
ATOM 694 O O . ALA A 1 86 ? 12.871 -11.322 -15.070 1.00 88.88 86 ALA A O 1
ATOM 695 N N . MET A 1 87 ? 10.920 -12.279 -15.639 1.00 88.06 87 MET A N 1
ATOM 696 C CA . MET A 1 87 ? 10.438 -11.142 -16.432 1.00 88.06 87 MET A CA 1
ATOM 697 C C . MET A 1 87 ? 10.226 -9.890 -15.570 1.00 88.06 87 MET A C 1
ATOM 699 O O . MET A 1 87 ? 10.628 -8.794 -15.953 1.00 88.06 87 MET A O 1
ATOM 703 N N . GLN A 1 88 ? 9.613 -10.042 -14.395 1.00 89.50 88 GLN A N 1
ATOM 704 C CA . GLN A 1 88 ? 9.406 -8.930 -13.464 1.00 89.50 88 GLN A CA 1
ATOM 705 C C . GLN A 1 88 ? 10.735 -8.382 -12.930 1.00 89.50 88 GLN A C 1
ATOM 707 O O . GLN A 1 88 ? 10.889 -7.170 -12.805 1.00 89.50 88 GLN A O 1
ATOM 712 N N . ASN A 1 89 ? 11.710 -9.252 -12.655 1.00 91.00 89 ASN A N 1
ATOM 713 C CA . ASN A 1 89 ? 13.046 -8.842 -12.227 1.00 91.00 89 ASN A CA 1
ATOM 714 C C . ASN A 1 89 ? 13.769 -8.047 -13.323 1.00 91.00 89 ASN A C 1
ATOM 716 O O . ASN A 1 89 ? 14.318 -6.984 -13.053 1.00 91.00 89 ASN A O 1
ATOM 720 N N . TRP A 1 90 ? 13.697 -8.503 -14.574 1.00 89.94 90 TRP A N 1
ATOM 721 C CA . TRP A 1 90 ? 14.239 -7.763 -15.715 1.00 89.94 90 TRP A CA 1
ATOM 722 C C . TRP A 1 90 ? 13.607 -6.367 -15.852 1.00 89.94 90 TRP A C 1
ATOM 724 O O . TRP A 1 90 ? 14.320 -5.374 -15.986 1.00 89.94 90 TRP A O 1
ATOM 734 N N . GLN A 1 91 ? 12.279 -6.260 -15.723 1.00 89.81 91 GLN A N 1
ATOM 735 C CA . GLN A 1 91 ? 11.592 -4.962 -15.732 1.00 89.81 91 GLN A CA 1
ATOM 736 C C . GLN A 1 91 ? 12.053 -4.050 -14.585 1.00 89.81 91 GLN A C 1
ATOM 738 O O . GLN A 1 91 ? 12.245 -2.852 -14.798 1.00 89.81 91 GLN A O 1
ATOM 743 N N . ARG A 1 92 ? 12.267 -4.606 -13.384 1.00 90.94 92 ARG A N 1
ATOM 744 C CA . ARG A 1 92 ? 12.808 -3.855 -12.241 1.00 90.94 92 ARG A CA 1
ATOM 745 C C . ARG A 1 92 ? 14.234 -3.370 -12.500 1.00 90.94 92 ARG A C 1
ATOM 747 O O . ARG A 1 92 ? 14.518 -2.212 -12.215 1.00 90.94 92 ARG A O 1
ATOM 754 N N . GLN A 1 93 ? 15.097 -4.187 -13.102 1.00 90.56 93 GLN A N 1
ATOM 755 C CA . GLN A 1 93 ? 16.471 -3.794 -13.446 1.00 90.56 93 GLN A CA 1
ATOM 756 C C . GLN A 1 93 ? 16.514 -2.648 -14.457 1.00 90.56 93 GLN A C 1
ATOM 758 O O . GLN A 1 93 ? 17.237 -1.681 -14.243 1.00 90.56 93 GLN A O 1
ATOM 763 N N . ILE A 1 94 ? 15.688 -2.695 -15.507 1.00 90.31 94 ILE A N 1
ATOM 764 C CA . ILE A 1 94 ? 15.578 -1.571 -16.451 1.00 90.31 94 ILE A CA 1
ATOM 765 C C . ILE A 1 94 ? 15.103 -0.318 -15.723 1.00 90.31 94 ILE A C 1
ATOM 767 O O . ILE A 1 94 ? 15.635 0.768 -15.939 1.00 90.31 94 ILE A O 1
ATOM 771 N N . SER A 1 95 ? 14.119 -0.461 -14.833 1.00 88.12 95 SER A N 1
ATOM 772 C CA . SER A 1 95 ? 13.616 0.684 -14.083 1.00 88.12 95 SER A CA 1
ATOM 773 C C . SER A 1 95 ? 14.663 1.298 -13.158 1.00 88.12 95 SER A C 1
ATOM 775 O O . SER A 1 95 ? 14.732 2.518 -13.038 1.00 88.12 95 SER A O 1
ATOM 777 N N . HIS A 1 96 ? 15.508 0.458 -12.561 1.00 90.25 96 HIS A N 1
ATOM 778 C CA . HIS A 1 96 ? 16.624 0.881 -11.732 1.00 90.25 96 HIS A CA 1
ATOM 779 C C . HIS A 1 96 ? 17.681 1.606 -12.566 1.00 90.25 96 HIS A C 1
ATOM 781 O O . HIS A 1 96 ? 18.115 2.685 -12.182 1.00 90.25 96 HIS A O 1
ATOM 787 N N . PHE A 1 97 ? 18.035 1.066 -13.734 1.00 90.00 97 PHE A N 1
ATOM 788 C CA . PHE A 1 97 ? 18.971 1.701 -14.659 1.00 90.00 97 PHE A CA 1
ATOM 789 C C . PHE A 1 97 ? 18.496 3.102 -15.075 1.00 90.00 97 PHE A C 1
ATOM 791 O O . PHE A 1 97 ? 19.234 4.073 -14.939 1.00 90.00 97 PHE A O 1
ATOM 798 N N . VAL A 1 98 ? 17.235 3.233 -15.504 1.00 89.31 98 VAL A N 1
ATOM 799 C CA . VAL A 1 98 ? 16.678 4.525 -15.946 1.00 89.31 98 VAL A CA 1
ATOM 800 C C . VAL A 1 98 ? 16.590 5.540 -14.802 1.00 89.31 98 VAL A C 1
ATOM 802 O O . VAL A 1 98 ? 16.793 6.722 -15.034 1.00 89.31 98 VAL A O 1
ATOM 805 N N . ARG A 1 99 ? 16.306 5.107 -13.568 1.00 86.50 99 ARG A N 1
ATOM 806 C CA . ARG A 1 99 ? 16.183 6.023 -12.421 1.00 86.50 99 ARG A CA 1
ATOM 807 C C . ARG A 1 99 ? 17.522 6.410 -11.794 1.00 86.50 99 ARG A C 1
ATOM 809 O O . ARG A 1 99 ? 17.664 7.539 -11.341 1.00 86.50 99 ARG A O 1
ATOM 816 N N . ASN A 1 100 ? 18.469 5.475 -11.720 1.00 86.56 100 ASN A N 1
ATOM 817 C CA . ASN A 1 100 ? 19.670 5.637 -10.898 1.00 86.56 100 ASN A CA 1
ATOM 818 C C . ASN A 1 100 ? 20.948 5.828 -11.722 1.00 86.56 100 ASN A C 1
ATOM 820 O O . ASN A 1 100 ? 21.869 6.500 -11.259 1.00 86.56 100 ASN A O 1
ATOM 824 N N . GLU A 1 101 ? 21.018 5.250 -12.922 1.00 86.06 101 GLU A N 1
ATOM 825 C CA . GLU A 1 101 ? 22.228 5.254 -13.755 1.00 86.06 101 GLU A CA 1
ATOM 826 C C . GLU A 1 101 ? 22.122 6.219 -14.939 1.00 86.06 101 GLU A C 1
ATOM 828 O O . GLU A 1 101 ? 23.123 6.815 -15.338 1.00 86.06 101 GLU A O 1
ATOM 833 N N . PHE A 1 102 ? 20.919 6.432 -15.476 1.00 85.62 102 PHE A N 1
ATOM 834 C CA . PHE A 1 102 ? 20.702 7.418 -16.528 1.00 85.62 102 PHE A CA 1
ATOM 835 C C . PHE A 1 102 ? 20.667 8.834 -15.940 1.00 85.62 102 PHE A C 1
ATOM 837 O O . PHE A 1 102 ? 19.688 9.250 -15.326 1.00 85.62 102 PHE A O 1
ATOM 844 N N . LYS A 1 103 ? 21.749 9.587 -16.150 1.00 84.81 103 LYS A N 1
ATOM 845 C CA . LYS A 1 103 ? 21.820 11.024 -15.870 1.00 84.81 103 LYS A CA 1
ATOM 846 C C . LYS A 1 103 ? 22.126 11.769 -17.162 1.00 84.81 103 LYS A C 1
ATOM 848 O O . LYS A 1 103 ? 23.118 11.477 -17.825 1.00 84.81 103 LYS A O 1
ATOM 853 N N . SER A 1 104 ? 21.271 12.721 -17.514 1.00 83.38 104 SER A N 1
ATOM 854 C CA . SER A 1 104 ? 21.471 13.633 -18.637 1.00 83.38 104 SER A CA 1
ATOM 855 C C . SER A 1 104 ? 21.029 15.030 -18.222 1.00 83.38 104 SER A C 1
ATOM 857 O O . SER A 1 104 ? 19.970 15.181 -17.622 1.00 83.38 104 SER A O 1
ATOM 859 N N . ASP A 1 105 ? 21.815 16.047 -18.568 1.00 83.12 105 ASP A N 1
ATOM 860 C CA . ASP A 1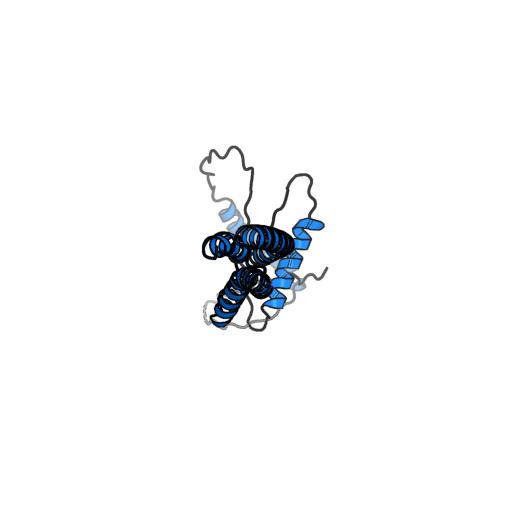 105 ? 21.505 17.443 -18.229 1.00 83.12 105 ASP A CA 1
ATOM 861 C C . ASP A 1 105 ? 20.385 18.039 -19.103 1.00 83.12 105 ASP A C 1
ATOM 863 O O . ASP A 1 105 ? 19.846 19.098 -18.792 1.00 83.12 105 ASP A O 1
ATOM 867 N N . PHE A 1 106 ? 20.022 17.363 -20.201 1.00 85.06 106 PHE A N 1
ATOM 868 C CA . PHE A 1 106 ? 19.071 17.867 -21.200 1.00 85.06 106 PHE A CA 1
ATOM 869 C C . PHE A 1 106 ? 17.762 17.077 -21.271 1.00 85.06 106 PHE A C 1
ATOM 871 O O . PHE A 1 106 ? 16.776 17.584 -21.804 1.00 85.06 106 PHE A O 1
ATOM 878 N N . VAL A 1 107 ? 17.746 15.829 -20.791 1.00 85.56 107 VAL A N 1
ATOM 879 C CA . VAL A 1 107 ? 16.596 14.924 -20.921 1.00 85.56 107 VAL A CA 1
ATOM 880 C C . VAL A 1 107 ? 16.363 14.194 -19.607 1.00 85.56 107 VAL A C 1
ATOM 882 O O . VAL A 1 107 ? 17.210 13.418 -19.168 1.00 85.56 107 VAL A O 1
ATOM 885 N N . ASP A 1 108 ? 15.184 14.393 -19.026 1.00 88.06 108 ASP A N 1
ATOM 886 C CA . ASP A 1 108 ? 14.712 13.605 -17.890 1.00 88.06 108 ASP A CA 1
ATOM 887 C C . ASP A 1 108 ? 13.937 12.382 -18.400 1.00 88.06 108 ASP A C 1
ATOM 889 O O . ASP A 1 108 ? 12.991 12.503 -19.187 1.00 88.06 108 ASP A O 1
ATOM 893 N N . ALA A 1 109 ? 14.374 11.188 -18.003 1.00 88.50 109 ALA A N 1
ATOM 894 C CA . ALA A 1 109 ? 13.793 9.932 -18.454 1.00 88.50 109 ALA A CA 1
ATOM 895 C C . ALA A 1 109 ? 12.929 9.319 -17.351 1.00 88.50 109 ALA A C 1
ATOM 897 O O . ALA A 1 109 ? 13.399 8.957 -16.272 1.00 88.50 109 ALA A O 1
ATOM 898 N N . HIS A 1 110 ? 11.648 9.120 -17.654 1.00 89.44 110 HIS A N 1
ATOM 899 C CA . HIS A 1 110 ? 10.718 8.438 -16.763 1.00 89.44 110 HIS A CA 1
ATOM 900 C C . HIS A 1 110 ? 10.240 7.129 -17.379 1.00 89.44 110 HIS A C 1
ATOM 902 O O . HIS A 1 110 ? 9.858 7.064 -18.547 1.00 89.44 110 HIS A O 1
ATOM 908 N N . ILE A 1 111 ? 10.237 6.076 -16.564 1.00 90.44 111 ILE A N 1
ATOM 909 C CA . ILE A 1 111 ? 9.799 4.739 -16.958 1.00 90.44 111 ILE A CA 1
ATOM 910 C C . ILE A 1 111 ? 8.557 4.321 -16.179 1.00 90.44 111 ILE A C 1
ATOM 912 O O . ILE A 1 111 ? 8.502 4.423 -14.950 1.00 90.44 111 ILE A O 1
ATOM 916 N N . LEU A 1 112 ? 7.581 3.790 -16.915 1.00 88.94 112 LEU A N 1
ATOM 917 C CA . LEU A 1 112 ? 6.357 3.211 -16.381 1.00 88.94 112 LEU A CA 1
ATOM 918 C C . LEU A 1 112 ? 6.235 1.754 -16.838 1.00 88.94 112 LEU A C 1
ATOM 920 O O . LEU A 1 112 ? 6.421 1.439 -18.011 1.00 88.94 112 LEU A O 1
ATOM 924 N N . SER A 1 113 ? 5.926 0.859 -15.901 1.00 88.38 113 SER A N 1
ATOM 925 C CA . SER A 1 113 ? 5.692 -0.563 -16.164 1.00 88.38 113 SER A CA 1
ATOM 926 C C . SER A 1 113 ? 4.690 -1.128 -15.157 1.00 88.38 113 SER A C 1
ATOM 928 O O . SER A 1 113 ? 4.612 -0.658 -14.021 1.00 88.38 113 SER A O 1
ATOM 930 N N . GLU A 1 114 ? 3.948 -2.164 -15.551 1.00 86.75 114 GLU A N 1
ATOM 931 C CA . GLU A 1 114 ? 2.938 -2.830 -14.713 1.00 86.75 114 GLU A CA 1
ATOM 932 C C . GLU A 1 114 ? 3.516 -3.370 -13.397 1.00 86.75 114 GLU A C 1
ATOM 934 O O . GLU A 1 114 ? 2.849 -3.355 -12.360 1.00 86.75 114 GLU A O 1
ATOM 939 N N . THR A 1 115 ? 4.765 -3.841 -13.427 1.00 87.81 115 THR A N 1
ATOM 940 C CA . THR A 1 115 ? 5.442 -4.362 -12.232 1.00 87.81 115 THR A CA 1
ATOM 941 C C . THR A 1 115 ? 5.708 -3.250 -11.221 1.00 87.81 115 THR A C 1
ATOM 943 O O . THR A 1 115 ? 5.418 -3.433 -10.044 1.00 87.81 115 THR A O 1
ATOM 946 N N . ILE A 1 116 ? 6.154 -2.075 -11.681 1.00 88.06 116 ILE A N 1
ATOM 947 C CA . ILE A 1 116 ? 6.372 -0.904 -10.816 1.00 88.06 116 ILE A CA 1
ATOM 948 C C . ILE A 1 116 ? 5.040 -0.437 -10.233 1.00 88.06 116 ILE A C 1
ATOM 950 O O . ILE A 1 116 ? 4.946 -0.196 -9.038 1.00 88.06 116 ILE A O 1
ATOM 954 N N . LEU A 1 117 ? 3.988 -0.371 -11.056 1.00 88.50 117 LEU A N 1
ATOM 955 C CA . LEU A 1 117 ? 2.659 0.012 -10.583 1.00 88.50 117 LEU A CA 1
ATOM 956 C C . LEU A 1 117 ? 2.160 -0.933 -9.481 1.00 88.50 117 LEU A C 1
ATOM 958 O O . LEU A 1 117 ? 1.610 -0.479 -8.484 1.00 88.50 117 LEU A O 1
ATOM 962 N N . THR A 1 118 ? 2.372 -2.241 -9.644 1.00 86.81 118 THR A N 1
ATOM 963 C CA . THR A 1 118 ? 1.995 -3.228 -8.622 1.00 86.81 118 THR A CA 1
ATOM 964 C C . THR A 1 118 ? 2.793 -3.007 -7.331 1.00 86.81 118 THR A C 1
ATOM 966 O O . THR A 1 118 ? 2.206 -3.021 -6.252 1.00 86.81 118 THR A O 1
ATOM 969 N N . ASP A 1 119 ? 4.103 -2.762 -7.427 1.00 87.69 119 ASP A N 1
ATOM 970 C CA . ASP A 1 119 ? 4.962 -2.522 -6.261 1.00 87.69 119 ASP A CA 1
ATOM 971 C C . ASP A 1 119 ? 4.567 -1.249 -5.504 1.00 87.69 119 ASP A C 1
ATOM 973 O O . ASP A 1 119 ? 4.492 -1.261 -4.274 1.00 87.69 119 ASP A O 1
ATOM 977 N N . GLU A 1 120 ? 4.252 -0.173 -6.226 1.00 87.56 120 GLU A N 1
ATOM 978 C CA . GLU A 1 120 ? 3.803 1.083 -5.620 1.00 87.56 120 GLU A CA 1
ATOM 979 C C . GLU A 1 120 ? 2.427 0.942 -4.963 1.00 87.56 120 GLU A C 1
ATOM 981 O O . GLU A 1 120 ? 2.204 1.468 -3.875 1.00 87.56 120 GLU A O 1
ATOM 986 N N . VAL A 1 121 ? 1.513 0.169 -5.559 1.00 86.81 121 VAL A N 1
ATOM 987 C CA . VAL A 1 121 ? 0.211 -0.136 -4.945 1.00 86.81 121 VAL A CA 1
ATOM 988 C C . VAL A 1 121 ? 0.381 -0.925 -3.645 1.00 86.81 121 VAL A C 1
ATOM 990 O O . VAL A 1 121 ? -0.272 -0.609 -2.650 1.00 86.81 121 VAL A O 1
ATOM 993 N N . VAL A 1 122 ? 1.262 -1.931 -3.621 1.00 87.00 122 VAL A N 1
ATOM 994 C CA . VAL A 1 122 ? 1.533 -2.717 -2.405 1.00 87.00 122 VAL A CA 1
ATOM 995 C C . VAL A 1 122 ? 2.183 -1.846 -1.334 1.00 87.00 122 VAL A C 1
ATOM 997 O O . VAL A 1 122 ? 1.777 -1.900 -0.174 1.00 87.00 122 VAL A O 1
ATOM 1000 N N . ARG A 1 123 ? 3.150 -1.005 -1.713 1.00 89.00 123 ARG A N 1
ATOM 1001 C CA . ARG A 1 123 ? 3.794 -0.054 -0.802 1.00 89.00 123 ARG A CA 1
ATOM 1002 C C . ARG A 1 123 ? 2.781 0.916 -0.199 1.00 89.00 123 ARG A C 1
ATOM 1004 O O . ARG A 1 123 ? 2.748 1.055 1.020 1.00 89.00 123 ARG A O 1
ATOM 1011 N N . ALA A 1 124 ? 1.931 1.525 -1.024 1.00 87.56 124 ALA A N 1
ATOM 1012 C CA . ALA A 1 124 ? 0.866 2.408 -0.560 1.00 87.56 124 ALA A CA 1
ATOM 1013 C C . ALA A 1 124 ? -0.078 1.687 0.412 1.00 87.56 124 ALA A C 1
ATOM 1015 O O . ALA A 1 124 ? -0.463 2.251 1.435 1.00 87.56 124 ALA A O 1
ATOM 1016 N N . GLY A 1 125 ? -0.392 0.417 0.134 1.00 84.94 125 GLY A N 1
ATOM 1017 C CA . GLY A 1 125 ? -1.208 -0.393 1.027 1.00 84.94 125 GLY A CA 1
ATOM 1018 C C . GLY A 1 125 ? -0.548 -0.658 2.386 1.00 84.94 125 GLY A C 1
ATOM 1019 O O . GLY A 1 125 ? -1.175 -0.515 3.434 1.00 84.94 125 GLY A O 1
ATOM 1020 N N . LEU A 1 126 ? 0.747 -0.978 2.392 1.00 86.88 126 LEU A N 1
ATOM 1021 C CA . LEU A 1 126 ? 1.512 -1.185 3.624 1.00 86.88 126 LEU A CA 1
ATOM 1022 C C . LEU A 1 126 ? 1.647 0.095 4.455 1.00 86.88 126 LEU A C 1
ATOM 1024 O O . LEU A 1 126 ? 1.628 0.020 5.680 1.00 86.88 126 LEU A O 1
ATOM 1028 N N . THR A 1 127 ? 1.746 1.263 3.819 1.00 89.31 127 THR A N 1
ATOM 1029 C CA . THR A 1 127 ? 1.770 2.554 4.524 1.00 89.31 127 THR A CA 1
ATOM 1030 C C . THR A 1 127 ? 0.425 2.888 5.176 1.00 89.31 127 THR A C 1
ATOM 1032 O O . THR A 1 127 ? 0.409 3.561 6.201 1.00 89.31 127 THR A O 1
ATOM 1035 N N . LEU A 1 128 ? -0.696 2.396 4.639 1.00 85.31 128 LEU A N 1
ATOM 1036 C CA . LEU A 1 128 ? -2.040 2.631 5.186 1.00 85.31 128 LEU A CA 1
ATOM 1037 C C . LEU A 1 128 ? -2.362 1.728 6.394 1.00 85.31 128 LEU A C 1
ATOM 1039 O O . LEU A 1 128 ? -3.074 2.134 7.312 1.00 85.31 128 LEU A O 1
ATOM 1043 N N . LEU A 1 129 ? -1.793 0.521 6.429 1.00 85.81 129 LEU A N 1
ATOM 1044 C CA . LEU A 1 129 ? -1.980 -0.466 7.498 1.00 85.81 129 LEU A CA 1
ATOM 1045 C C . LEU A 1 129 ? -1.725 0.069 8.928 1.00 85.81 129 LEU A C 1
ATOM 1047 O O . LEU A 1 129 ? -2.589 -0.141 9.781 1.00 85.81 129 LEU A O 1
ATOM 1051 N N . PRO A 1 130 ? -0.613 0.763 9.251 1.00 89.44 130 PRO A N 1
ATOM 1052 C CA . PRO A 1 130 ? -0.389 1.269 10.609 1.00 89.44 130 PRO A CA 1
ATOM 1053 C C . PRO A 1 130 ? -1.453 2.284 11.051 1.00 89.44 130 PRO A C 1
ATOM 1055 O O . PRO A 1 130 ? -1.842 2.290 12.219 1.00 89.44 130 PRO A O 1
ATOM 1058 N N . PHE A 1 131 ? -1.983 3.095 10.129 1.00 88.56 131 PHE A N 1
ATOM 1059 C CA . PHE A 1 131 ? -3.056 4.044 10.439 1.00 88.56 131 PHE A CA 1
ATOM 1060 C C . PHE A 1 131 ? -4.367 3.339 10.804 1.00 88.56 131 PHE A C 1
ATOM 1062 O O . PHE A 1 131 ? -5.074 3.792 11.703 1.00 88.56 131 PHE A O 1
ATOM 1069 N N . LEU A 1 132 ? -4.663 2.201 10.170 1.00 85.62 132 LEU A N 1
ATOM 1070 C CA . LEU A 1 132 ? -5.817 1.362 10.507 1.00 85.62 132 LEU A CA 1
ATOM 1071 C C . LEU A 1 132 ? -5.728 0.864 11.954 1.00 85.62 132 LEU A C 1
ATOM 1073 O O . LEU A 1 132 ? -6.694 0.987 12.705 1.00 85.62 132 LEU A O 1
ATOM 1077 N N . ILE A 1 133 ? -4.563 0.351 12.361 1.00 87.00 133 ILE A N 1
ATOM 1078 C CA . ILE A 1 133 ? -4.351 -0.166 13.721 1.00 87.00 133 ILE A CA 1
ATOM 1079 C C . ILE A 1 133 ? -4.580 0.940 14.757 1.00 87.00 133 ILE A C 1
ATOM 1081 O O . ILE A 1 133 ? -5.289 0.727 15.739 1.00 87.00 133 ILE A O 1
ATOM 1085 N N . ILE A 1 134 ? -4.031 2.134 14.520 1.00 90.88 134 ILE A N 1
ATOM 1086 C CA . ILE A 1 134 ? -4.202 3.282 15.420 1.00 90.88 134 ILE A CA 1
ATOM 1087 C C . ILE A 1 134 ? -5.682 3.682 15.510 1.00 90.88 134 ILE A C 1
ATOM 1089 O O . ILE A 1 134 ? -6.202 3.868 16.611 1.00 90.88 134 ILE A O 1
ATOM 1093 N N . GLY A 1 135 ? -6.384 3.755 14.374 1.00 87.25 135 GLY A N 1
ATOM 1094 C CA . GLY A 1 135 ? -7.817 4.058 14.339 1.00 87.25 135 GLY A CA 1
ATOM 1095 C C . GLY A 1 135 ? -8.665 3.033 15.099 1.00 87.25 135 GLY A C 1
ATOM 1096 O O . GLY A 1 135 ? -9.573 3.411 15.839 1.00 87.25 135 GLY A O 1
ATOM 1097 N N . PHE A 1 136 ? -8.331 1.746 14.986 1.00 84.56 136 PHE A N 1
ATOM 1098 C CA . PHE A 1 136 ? -8.997 0.674 15.723 1.00 84.56 136 PHE A CA 1
ATOM 1099 C C . PHE A 1 136 ? -8.816 0.817 17.239 1.00 84.56 136 PHE A C 1
ATOM 1101 O O . PHE A 1 136 ? -9.791 0.746 17.984 1.00 84.56 136 PHE A O 1
ATOM 1108 N N . VAL A 1 137 ? -7.594 1.090 17.706 1.00 88.88 137 VAL A N 1
ATOM 1109 C CA . VAL A 1 137 ? -7.316 1.290 19.138 1.00 88.88 137 VAL A CA 1
ATOM 1110 C C . VAL A 1 137 ? -8.112 2.472 19.697 1.00 88.88 137 VAL A C 1
ATOM 1112 O O . VAL A 1 137 ? -8.752 2.339 20.740 1.00 88.88 137 VAL A O 1
ATOM 1115 N N . ILE A 1 138 ? -8.129 3.606 18.988 1.00 89.88 138 ILE A N 1
ATOM 1116 C CA . ILE A 1 138 ? -8.886 4.795 19.408 1.00 89.88 138 ILE A CA 1
ATOM 1117 C C . ILE A 1 138 ? -10.389 4.485 19.476 1.00 89.88 138 ILE A C 1
ATOM 1119 O O . ILE A 1 138 ? -11.035 4.844 20.461 1.00 89.88 138 ILE A O 1
ATOM 1123 N N . MET A 1 139 ? -10.942 3.767 18.490 1.00 86.19 139 MET A N 1
ATOM 1124 C CA . MET A 1 139 ? -12.348 3.347 18.516 1.00 86.19 139 MET A CA 1
ATOM 1125 C C . MET A 1 139 ? -12.680 2.432 19.697 1.00 86.19 139 MET A C 1
ATOM 1127 O O . MET A 1 139 ? -13.694 2.653 20.356 1.00 86.19 139 MET A O 1
ATOM 1131 N N . VAL A 1 140 ? -11.850 1.425 19.989 1.00 84.00 140 VAL A N 1
ATOM 1132 C CA . VAL A 1 140 ? -12.081 0.498 21.112 1.00 84.00 140 VAL A CA 1
ATOM 1133 C C . VAL A 1 140 ? -12.076 1.248 22.444 1.00 84.00 140 VAL A C 1
ATOM 1135 O O . VAL A 1 140 ? -12.952 1.017 23.279 1.00 84.00 140 VAL A O 1
ATOM 1138 N N . ILE A 1 141 ? -11.125 2.167 22.644 1.00 87.88 141 ILE A N 1
ATOM 1139 C CA . ILE A 1 141 ? -11.031 2.971 23.870 1.00 87.88 141 ILE A CA 1
ATOM 1140 C C . ILE A 1 141 ? -12.256 3.878 24.002 1.00 87.88 141 ILE A C 1
ATOM 1142 O O . ILE A 1 141 ? -12.921 3.862 25.037 1.00 87.88 141 ILE A O 1
ATOM 1146 N N . PHE A 1 142 ? -12.594 4.624 22.948 1.00 86.69 142 PHE A N 1
ATOM 1147 C CA . PHE A 1 142 ? -13.745 5.525 22.953 1.00 86.69 142 PHE A CA 1
ATOM 1148 C C . PHE A 1 142 ? -15.063 4.772 23.194 1.00 86.69 142 PHE A C 1
ATOM 1150 O O . PHE A 1 142 ? -15.858 5.170 24.042 1.00 86.69 142 PHE A O 1
ATOM 1157 N N . SER A 1 143 ? -15.263 3.637 22.519 1.00 82.75 143 SER A N 1
ATOM 1158 C CA . SER A 1 143 ? -16.419 2.755 22.715 1.00 82.75 143 SER A CA 1
ATOM 1159 C C . SER A 1 143 ? -16.515 2.242 24.153 1.00 82.75 143 SER A C 1
ATOM 1161 O O . SER A 1 143 ? -17.577 2.306 24.775 1.00 82.75 143 SER A O 1
ATOM 1163 N N . SER A 1 144 ? -15.390 1.797 24.720 1.00 81.94 144 SER A N 1
ATOM 1164 C CA . SER A 1 144 ? -15.330 1.286 26.093 1.00 81.94 144 SER A CA 1
ATOM 1165 C C . SER A 1 144 ? -15.683 2.364 27.119 1.00 81.94 144 SER A C 1
ATOM 1167 O O . SER A 1 144 ? -16.412 2.084 28.071 1.00 81.94 144 SER A O 1
ATOM 1169 N N . ILE A 1 145 ? -15.216 3.603 26.921 1.00 85.81 145 ILE A N 1
ATOM 1170 C CA . ILE A 1 145 ? -15.531 4.740 27.798 1.00 85.81 145 ILE A CA 1
ATOM 1171 C C . ILE A 1 145 ? -17.020 5.089 27.701 1.00 85.81 145 ILE A C 1
ATOM 1173 O O . ILE A 1 145 ? -17.688 5.183 28.731 1.00 85.81 145 ILE A O 1
ATOM 1177 N N . THR A 1 146 ? -17.557 5.219 26.485 1.00 85.50 146 THR A N 1
ATOM 1178 C CA . THR A 1 146 ? -18.973 5.550 26.248 1.00 85.50 146 THR A CA 1
ATOM 1179 C C . THR A 1 146 ? -19.905 4.497 26.852 1.00 85.50 146 THR A C 1
ATOM 1181 O O . THR A 1 146 ? -20.847 4.837 27.566 1.00 85.50 146 THR A O 1
ATOM 1184 N N . MET A 1 147 ? -19.602 3.209 26.655 1.00 79.12 147 MET A N 1
ATOM 1185 C CA . MET A 1 147 ? -20.353 2.101 27.252 1.00 79.12 147 MET A CA 1
ATOM 1186 C C . MET A 1 147 ? -20.267 2.117 28.787 1.00 79.12 147 MET A C 1
ATOM 1188 O O . MET A 1 147 ? -21.263 1.868 29.466 1.00 79.12 147 MET A O 1
ATOM 1192 N N . SER A 1 148 ? -19.099 2.442 29.349 1.00 78.44 148 SER A N 1
ATOM 1193 C CA . SER A 1 148 ? -18.905 2.539 30.803 1.00 78.44 148 SER A CA 1
ATOM 1194 C C . SER A 1 148 ? -19.700 3.700 31.412 1.00 78.44 148 SER A C 1
ATOM 1196 O O . SER A 1 148 ? -20.336 3.528 32.451 1.00 78.44 148 SER A O 1
ATOM 1198 N N . ALA A 1 149 ? -19.733 4.857 30.745 1.00 80.94 149 ALA A N 1
ATOM 1199 C CA . ALA A 1 149 ? -20.531 6.009 31.164 1.00 80.94 149 ALA A CA 1
ATOM 1200 C C . ALA A 1 149 ? -22.042 5.717 31.095 1.00 80.94 149 ALA A C 1
ATOM 1202 O O . ALA A 1 149 ? -22.777 6.025 32.034 1.00 80.94 149 ALA A O 1
ATOM 1203 N N . ALA A 1 150 ? -22.503 5.053 30.030 1.00 75.75 150 ALA A N 1
ATOM 1204 C CA . ALA A 1 150 ? -23.897 4.636 29.890 1.00 75.75 150 ALA A CA 1
ATOM 1205 C C . ALA A 1 150 ? -24.309 3.601 30.955 1.00 75.75 150 ALA A C 1
ATOM 1207 O O . ALA A 1 150 ? -25.396 3.691 31.529 1.00 75.75 150 ALA A O 1
ATOM 1208 N N . ALA A 1 151 ? -23.429 2.643 31.267 1.00 74.00 151 ALA A N 1
ATOM 1209 C CA . ALA A 1 151 ? -23.661 1.655 32.320 1.00 74.00 151 ALA A CA 1
ATOM 1210 C C . ALA A 1 151 ? -23.744 2.295 33.715 1.00 74.00 151 ALA A C 1
ATOM 1212 O O . ALA A 1 151 ? -24.559 1.869 34.534 1.00 74.00 151 ALA A O 1
ATOM 1213 N N . TYR A 1 152 ? -22.943 3.336 33.967 1.00 75.62 152 TYR A N 1
ATOM 1214 C CA . TYR A 1 152 ? -23.028 4.130 35.191 1.00 75.62 152 TYR A CA 1
ATOM 1215 C C . TYR A 1 152 ? -24.364 4.883 35.283 1.00 75.62 152 TYR A C 1
ATOM 1217 O O . TYR A 1 152 ? -25.017 4.837 36.322 1.00 75.62 152 TYR A O 1
ATOM 1225 N N . TYR A 1 153 ? -24.817 5.503 34.186 1.00 76.50 153 TYR A N 1
ATOM 1226 C CA . TYR A 1 153 ? -26.080 6.252 34.151 1.00 76.50 153 TYR A CA 1
ATOM 1227 C C . TYR A 1 153 ? -27.319 5.367 34.376 1.00 76.50 153 TYR A C 1
ATOM 1229 O O . TYR A 1 153 ? -28.252 5.777 35.058 1.00 76.50 153 TYR A O 1
ATOM 1237 N N . MET A 1 154 ? -27.327 4.136 33.850 1.00 76.81 154 MET A N 1
ATOM 1238 C CA . MET A 1 154 ? -28.443 3.190 34.023 1.00 76.81 154 MET A CA 1
ATOM 1239 C C . MET A 1 154 ? -28.378 2.357 35.318 1.00 76.81 154 MET A C 1
ATOM 1241 O O . MET A 1 154 ? -29.231 1.497 35.531 1.00 76.81 154 MET A O 1
ATOM 1245 N N . GLY A 1 155 ? -27.382 2.571 36.186 1.00 66.38 155 GLY A N 1
ATOM 1246 C CA . GLY A 1 155 ? -27.298 1.918 37.501 1.00 66.38 155 GLY A CA 1
ATOM 1247 C C . GLY A 1 155 ? -27.081 0.394 37.483 1.00 66.38 155 GLY A C 1
ATOM 1248 O O . GLY A 1 155 ? -27.129 -0.243 38.533 1.00 66.38 155 GLY A O 1
ATOM 1249 N N . GLN A 1 156 ? -26.816 -0.208 36.319 1.00 58.59 156 GLN A N 1
ATOM 1250 C CA . GLN A 1 156 ? -26.539 -1.639 36.146 1.00 58.59 156 GLN A CA 1
ATOM 1251 C C . GLN A 1 156 ? -25.095 -1.837 35.670 1.00 58.59 156 GLN A C 1
ATOM 1253 O O . GLN A 1 156 ? -24.808 -1.966 34.477 1.00 58.59 156 GLN A O 1
ATOM 1258 N N . LEU A 1 157 ? -24.168 -1.878 36.629 1.00 56.41 157 LEU A N 1
ATOM 1259 C CA . LEU A 1 157 ? -22.755 -2.174 36.393 1.00 56.41 157 LEU A CA 1
ATOM 1260 C C . LEU A 1 157 ? -22.564 -3.678 36.163 1.00 56.41 157 LEU A C 1
ATOM 1262 O O . LEU A 1 157 ? -22.335 -4.454 37.087 1.00 56.41 157 LEU A O 1
ATOM 1266 N N . GLY A 1 158 ? -22.685 -4.098 34.906 1.00 62.38 158 GLY A N 1
ATOM 1267 C CA . GLY A 1 158 ? -22.410 -5.467 34.484 1.00 62.38 158 GLY A CA 1
ATOM 1268 C C . GLY A 1 158 ? -21.136 -5.566 33.650 1.00 62.38 158 GLY A C 1
ATOM 1269 O O . GLY A 1 158 ? -21.077 -5.005 32.558 1.00 62.38 158 GLY A O 1
ATOM 1270 N N . ALA A 1 159 ? -20.155 -6.359 34.095 1.00 63.56 159 ALA A N 1
ATOM 1271 C CA . ALA A 1 159 ? -18.930 -6.651 33.332 1.00 63.56 159 ALA A CA 1
ATOM 1272 C C . ALA A 1 159 ? -19.209 -7.264 31.940 1.00 63.56 159 ALA A C 1
ATOM 1274 O O . ALA A 1 159 ? -18.430 -7.087 31.003 1.00 63.56 159 ALA A O 1
ATOM 1275 N N . HIS A 1 160 ? -20.365 -7.918 31.774 1.00 66.50 160 HIS A N 1
ATOM 1276 C CA . HIS A 1 160 ? -20.827 -8.469 30.498 1.00 66.50 160 HIS A CA 1
ATOM 1277 C C . HIS A 1 160 ? -21.007 -7.396 29.406 1.00 66.50 160 HIS A C 1
ATOM 1279 O O . HIS A 1 160 ? -20.798 -7.691 28.231 1.00 66.50 160 HIS A O 1
ATOM 1285 N N . LYS A 1 161 ? -21.325 -6.143 29.769 1.00 69.81 161 LYS A N 1
ATOM 1286 C CA . LYS A 1 161 ? -21.505 -5.037 28.811 1.00 69.81 161 LYS A CA 1
ATOM 1287 C C . LYS A 1 161 ? -20.187 -4.560 28.192 1.00 69.81 161 LYS A C 1
ATOM 1289 O O . LYS A 1 161 ? -20.162 -4.236 27.010 1.00 69.81 161 LYS A O 1
ATOM 1294 N N . ILE A 1 162 ? -19.084 -4.582 28.945 1.00 71.44 162 ILE A N 1
ATOM 1295 C CA . ILE A 1 162 ? -17.750 -4.244 28.414 1.00 7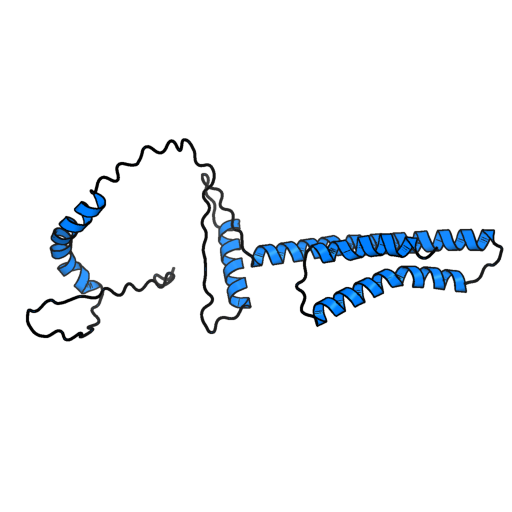1.44 162 ILE A CA 1
ATOM 1296 C C . ILE A 1 162 ? -17.302 -5.294 27.388 1.00 71.44 162 ILE A C 1
ATOM 1298 O O . ILE A 1 162 ? -16.816 -4.941 26.315 1.00 71.44 162 ILE A O 1
ATOM 1302 N N . LEU A 1 163 ? -17.515 -6.584 27.674 1.00 75.62 163 LEU A N 1
ATOM 1303 C CA . LEU A 1 163 ? -17.187 -7.663 26.736 1.00 75.62 163 LEU A CA 1
ATOM 1304 C C . LEU A 1 163 ? -17.974 -7.515 25.421 1.00 75.62 163 LEU A C 1
ATOM 1306 O O . LEU A 1 163 ? -17.404 -7.653 24.339 1.00 75.62 163 LEU A O 1
ATOM 1310 N N . LEU A 1 164 ? -19.264 -7.172 25.514 1.00 77.38 164 LEU A N 1
ATOM 1311 C CA . LEU A 1 164 ? -20.117 -6.883 24.359 1.00 77.38 164 LEU A CA 1
ATOM 1312 C C . LEU A 1 164 ? -19.571 -5.718 23.515 1.00 77.38 164 LEU A C 1
ATOM 1314 O O . LEU A 1 164 ? -19.564 -5.835 22.293 1.00 77.38 164 LEU A O 1
ATOM 1318 N N . ALA A 1 165 ? -19.047 -4.651 24.134 1.00 75.12 165 ALA A N 1
ATOM 1319 C CA . ALA A 1 165 ? -18.433 -3.516 23.428 1.00 75.12 165 ALA A CA 1
ATOM 1320 C C . ALA A 1 165 ? -17.183 -3.928 22.628 1.00 75.12 165 ALA A C 1
ATOM 1322 O O . ALA A 1 165 ? -17.023 -3.582 2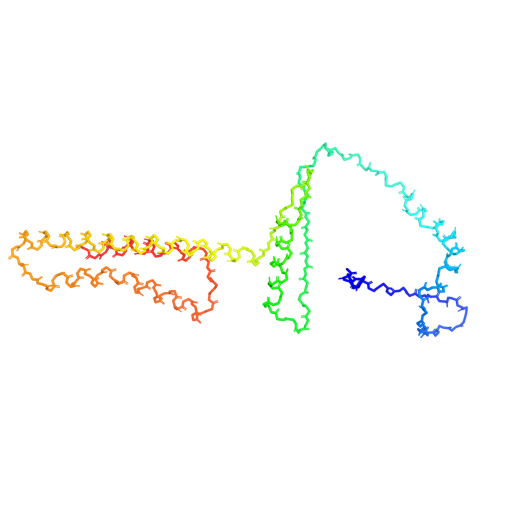1.456 1.00 75.12 165 ALA A O 1
ATOM 1323 N N . ILE A 1 166 ? -16.304 -4.716 23.251 1.00 76.75 166 ILE A N 1
ATOM 1324 C CA . ILE A 1 166 ? -15.044 -5.155 22.637 1.00 76.75 166 ILE A CA 1
ATOM 1325 C C . ILE A 1 166 ? -15.323 -6.105 21.465 1.00 76.75 166 ILE A C 1
ATOM 1327 O O . ILE A 1 166 ? -14.773 -5.939 20.374 1.00 76.75 166 ILE A O 1
ATOM 1331 N N . VAL A 1 167 ? -16.222 -7.076 21.655 1.00 80.62 167 VAL A N 1
ATOM 1332 C CA . VAL A 1 167 ? -16.634 -8.010 20.594 1.00 80.62 167 VAL A CA 1
ATOM 1333 C C . VAL A 1 167 ? -17.375 -7.273 19.474 1.00 80.62 167 VAL A C 1
ATOM 1335 O O . VAL A 1 167 ? -17.171 -7.569 18.292 1.00 80.62 167 VAL A O 1
ATOM 1338 N N . ALA A 1 168 ? -18.185 -6.264 19.814 1.00 79.06 168 ALA A N 1
ATOM 1339 C CA . ALA A 1 168 ? -18.845 -5.407 18.839 1.00 79.06 168 ALA A CA 1
ATOM 1340 C C . ALA A 1 168 ? -17.832 -4.701 17.927 1.00 79.06 168 ALA A C 1
ATOM 1342 O O . ALA A 1 168 ? -18.027 -4.732 16.709 1.00 79.06 168 ALA A O 1
ATOM 1343 N N . CYS A 1 169 ? -16.743 -4.170 18.493 1.00 76.69 169 CYS A N 1
ATOM 1344 C CA . CYS A 1 169 ? -15.684 -3.470 17.764 1.00 76.69 169 CYS A CA 1
ATOM 1345 C C . CYS A 1 169 ? -14.765 -4.406 16.951 1.00 76.69 169 CYS A C 1
ATOM 1347 O O . CYS A 1 169 ? -14.338 -4.051 15.856 1.00 76.69 169 CYS A O 1
ATOM 1349 N N . CYS A 1 170 ? -14.503 -5.632 17.419 1.00 84.75 170 CYS A N 1
ATOM 1350 C CA . CYS A 1 170 ? -13.692 -6.615 16.681 1.00 84.75 170 CYS A CA 1
ATOM 1351 C C . CYS A 1 170 ? -14.402 -7.164 15.423 1.00 84.75 170 CYS A C 1
ATOM 1353 O O . CYS A 1 170 ? -13.780 -7.546 14.430 1.00 84.75 170 CYS A O 1
ATOM 1355 N N . CYS A 1 171 ? -15.733 -7.185 15.433 1.00 86.06 171 CYS A N 1
ATOM 1356 C CA . CYS A 1 171 ? -16.541 -7.799 14.383 1.00 86.06 171 CYS A CA 1
ATOM 1357 C C . CYS A 1 171 ? -16.392 -7.154 12.982 1.00 86.06 171 CYS A C 1
ATOM 1359 O O . CYS A 1 171 ? -16.217 -7.918 12.034 1.00 86.06 171 CYS A O 1
ATOM 1361 N N . PRO A 1 172 ? -16.371 -5.816 12.799 1.00 85.38 172 PRO A N 1
ATOM 1362 C CA . PRO A 1 172 ? -16.030 -5.197 11.512 1.00 85.38 172 PRO A CA 1
ATOM 1363 C C . PRO A 1 172 ? -14.661 -5.625 10.963 1.00 85.38 172 PRO A C 1
ATOM 1365 O O . PRO A 1 172 ? -14.514 -5.834 9.759 1.00 85.38 172 PRO A O 1
ATOM 1368 N N . PHE A 1 173 ? -13.667 -5.818 11.838 1.00 85.44 173 PHE A N 1
ATOM 1369 C CA . PHE A 1 173 ? -12.332 -6.266 11.440 1.00 85.44 173 PHE A CA 1
ATOM 1370 C C . PHE A 1 173 ? -12.349 -7.724 10.963 1.00 85.44 173 PHE A C 1
ATOM 1372 O O . PHE A 1 173 ? -11.826 -8.036 9.892 1.00 85.44 173 PHE A O 1
ATOM 1379 N N . MET A 1 174 ? -13.026 -8.609 11.703 1.00 88.44 174 MET A N 1
ATOM 1380 C CA . MET A 1 174 ? -13.219 -10.006 11.296 1.00 88.44 174 MET A CA 1
ATOM 1381 C C . MET A 1 174 ? -14.056 -10.136 10.015 1.00 88.44 174 MET A C 1
ATOM 1383 O O . MET A 1 174 ? -13.738 -10.966 9.163 1.00 88.44 174 MET A O 1
ATOM 1387 N N . ALA A 1 175 ? -15.092 -9.310 9.846 1.00 89.31 175 ALA A N 1
ATOM 1388 C CA . ALA A 1 175 ? -15.916 -9.278 8.639 1.00 89.31 175 ALA A CA 1
ATOM 1389 C C . ALA A 1 175 ? -15.089 -8.851 7.418 1.00 89.31 175 ALA A C 1
ATOM 1391 O O . ALA A 1 175 ? -15.112 -9.527 6.390 1.00 89.31 175 ALA A O 1
ATOM 1392 N N . CYS A 1 176 ? -14.290 -7.786 7.555 1.00 87.06 176 CYS A N 1
ATOM 1393 C CA . CYS A 1 176 ? -13.382 -7.331 6.505 1.00 87.06 176 CYS A CA 1
ATOM 1394 C C . CYS A 1 176 ? -12.319 -8.393 6.174 1.00 87.06 176 CYS A C 1
ATOM 1396 O O . CYS A 1 176 ? -12.070 -8.660 5.001 1.00 87.06 176 CYS A O 1
ATOM 1398 N N . GLY A 1 177 ? -11.729 -9.039 7.187 1.00 89.19 177 GLY A N 1
ATOM 1399 C CA . GLY A 1 177 ? -10.756 -10.120 7.002 1.00 89.19 177 GLY A CA 1
ATOM 1400 C C . GLY A 1 177 ? -11.346 -11.340 6.291 1.00 89.19 177 GLY A C 1
ATOM 1401 O O . GLY A 1 177 ? -10.724 -11.881 5.380 1.00 89.19 177 GLY A O 1
ATOM 1402 N N . THR A 1 178 ? -12.574 -11.730 6.642 1.00 92.38 178 THR A N 1
ATOM 1403 C CA . THR A 1 178 ? -13.284 -12.848 5.999 1.00 92.38 178 THR A CA 1
ATOM 1404 C C . THR A 1 178 ? -13.641 -12.521 4.550 1.00 92.38 178 THR A C 1
ATOM 1406 O O . THR A 1 178 ? -13.433 -13.351 3.667 1.00 92.38 178 THR A O 1
ATOM 1409 N N . ALA A 1 179 ? -14.115 -11.302 4.275 1.00 89.50 179 ALA A N 1
ATOM 1410 C CA . ALA A 1 179 ? -14.413 -10.853 2.915 1.00 89.50 179 ALA A CA 1
ATOM 1411 C C . ALA A 1 179 ? -13.150 -10.810 2.038 1.00 89.50 179 ALA A C 1
ATOM 1413 O O . ALA A 1 179 ? -13.163 -11.278 0.899 1.00 89.50 179 ALA A O 1
ATOM 1414 N N . LEU A 1 180 ? -12.042 -10.307 2.590 1.00 87.88 180 LEU A N 1
ATOM 1415 C CA . LEU A 1 180 ? -10.748 -10.252 1.919 1.00 87.88 180 LEU A CA 1
ATOM 1416 C C . LEU A 1 180 ? -10.187 -11.664 1.652 1.00 87.88 180 LEU A C 1
ATOM 1418 O O . LEU A 1 180 ? -9.756 -11.962 0.540 1.00 87.88 180 LEU A O 1
ATOM 1422 N N . GLY A 1 181 ? -10.262 -12.561 2.639 1.00 89.69 181 GLY A N 1
ATOM 1423 C CA . GLY A 1 181 ? -9.881 -13.967 2.484 1.00 89.69 181 GLY A CA 1
ATOM 1424 C C . GLY A 1 181 ? -10.725 -14.695 1.433 1.00 89.69 181 GLY A C 1
ATOM 1425 O O . GLY A 1 181 ? -10.185 -15.419 0.596 1.00 89.69 181 GLY A O 1
ATOM 1426 N N . GLY A 1 182 ? -12.036 -14.435 1.409 1.00 92.19 182 GLY A N 1
ATOM 1427 C CA . GLY A 1 182 ? -12.945 -14.940 0.380 1.00 92.19 182 GLY A CA 1
ATOM 1428 C C . GLY A 1 182 ? -12.602 -14.420 -1.016 1.00 92.19 182 GLY A C 1
ATOM 1429 O O . GLY A 1 182 ? -12.591 -15.186 -1.976 1.00 92.19 182 GLY A O 1
ATOM 1430 N N . MET A 1 183 ? -12.235 -13.143 -1.146 1.00 87.44 183 MET A N 1
ATOM 1431 C CA . MET A 1 183 ? -11.782 -12.598 -2.428 1.00 87.44 183 MET A CA 1
ATOM 1432 C C . MET A 1 183 ? -10.519 -13.293 -2.953 1.00 87.44 183 MET A C 1
ATOM 1434 O O . MET A 1 183 ? -10.434 -13.539 -4.158 1.00 87.44 183 MET A O 1
ATOM 1438 N N . PHE A 1 184 ? -9.569 -13.671 -2.089 1.00 86.44 184 PHE A N 1
ATOM 1439 C CA . PHE A 1 184 ? -8.397 -14.445 -2.529 1.00 86.44 184 PHE A CA 1
ATOM 1440 C C . PHE A 1 184 ? -8.742 -15.872 -2.911 1.00 86.44 184 PHE A C 1
ATOM 1442 O O . PHE A 1 184 ? -8.144 -16.392 -3.851 1.00 86.44 184 PHE A O 1
ATOM 1449 N N . TRP A 1 185 ? -9.738 -16.474 -2.260 1.00 91.62 185 TRP A N 1
ATOM 1450 C CA . TRP A 1 185 ? -10.253 -17.781 -2.660 1.00 91.62 185 TRP A CA 1
ATOM 1451 C C . TRP A 1 185 ? -10.829 -17.764 -4.082 1.00 91.62 185 TRP A C 1
ATOM 1453 O O . TRP A 1 185 ? -10.581 -18.675 -4.867 1.00 91.62 185 TRP A O 1
ATOM 1463 N N . PHE A 1 186 ? -11.529 -16.691 -4.454 1.00 88.75 186 PHE A N 1
ATOM 1464 C CA . PHE A 1 186 ? -12.046 -16.494 -5.813 1.00 88.75 186 PHE A CA 1
ATOM 1465 C C . PHE A 1 186 ? -11.007 -15.950 -6.812 1.00 88.75 186 PHE A C 1
ATOM 1467 O O . PHE A 1 186 ? -11.334 -15.722 -7.975 1.00 88.75 186 PHE A O 1
ATOM 1474 N N . GLY A 1 187 ? -9.749 -15.758 -6.396 1.00 83.38 187 GLY A N 1
ATOM 1475 C CA . GLY A 1 187 ? -8.663 -15.324 -7.277 1.00 83.38 187 GLY A CA 1
ATOM 1476 C C . GLY A 1 187 ? -8.696 -13.842 -7.667 1.00 83.38 187 GLY A C 1
ATOM 1477 O O . GLY A 1 187 ? -8.056 -13.456 -8.649 1.00 83.38 187 GLY A O 1
ATOM 1478 N N . PHE A 1 188 ? -9.411 -12.991 -6.923 1.00 79.88 188 PHE A N 1
ATOM 1479 C CA . PHE A 1 188 ? -9.421 -11.552 -7.190 1.00 79.88 188 PHE A CA 1
ATOM 1480 C C . PHE A 1 188 ? -8.051 -10.916 -6.901 1.00 79.88 188 PHE A C 1
ATOM 1482 O O . PHE A 1 188 ? -7.393 -11.201 -5.899 1.00 79.88 188 PHE A O 1
ATOM 1489 N N . ARG A 1 189 ? -7.609 -10.027 -7.802 1.00 77.44 189 ARG A N 1
ATOM 1490 C CA . ARG A 1 189 ? -6.345 -9.285 -7.676 1.00 77.44 189 ARG A CA 1
ATOM 1491 C C . ARG A 1 189 ? -6.487 -8.191 -6.612 1.00 77.44 189 ARG A C 1
ATOM 1493 O O . ARG A 1 189 ? -7.399 -7.374 -6.688 1.00 77.44 189 ARG A O 1
ATOM 1500 N N . PHE A 1 190 ? -5.528 -8.125 -5.689 1.00 70.62 190 PHE A N 1
ATOM 1501 C CA . PHE A 1 190 ? -5.394 -7.021 -4.740 1.00 70.62 190 PHE A CA 1
ATOM 1502 C C . PHE A 1 190 ? -5.271 -5.671 -5.462 1.00 70.62 190 PHE A C 1
ATOM 1504 O O . PHE A 1 190 ? -4.370 -5.484 -6.281 1.00 70.62 190 PHE A O 1
ATOM 1511 N N . GLY A 1 191 ? -6.164 -4.736 -5.139 1.00 75.56 191 GLY A N 1
ATOM 1512 C CA . GLY A 1 191 ? -6.116 -3.350 -5.604 1.00 75.56 191 GLY A CA 1
ATOM 1513 C C . GLY A 1 191 ? -5.921 -2.377 -4.444 1.00 75.56 191 GLY A C 1
ATOM 1514 O O . GLY A 1 191 ? -6.235 -2.696 -3.299 1.00 75.56 191 GLY A O 1
ATOM 1515 N N . SER A 1 192 ? -5.461 -1.164 -4.749 1.00 71.75 192 SER A N 1
ATOM 1516 C CA . SER A 1 192 ? -5.320 -0.069 -3.775 1.00 71.75 192 SER A CA 1
ATOM 1517 C C . SER A 1 192 ? -6.632 0.264 -3.050 1.00 71.75 192 SER A C 1
ATOM 1519 O O . SER A 1 192 ? -6.608 0.675 -1.894 1.00 71.75 192 SER A O 1
ATOM 1521 N N . LEU A 1 193 ? -7.782 0.014 -3.687 1.00 76.19 193 LEU A N 1
ATOM 1522 C CA . LEU A 1 193 ? -9.112 0.225 -3.108 1.00 76.19 193 LEU A CA 1
ATOM 1523 C C . LEU A 1 193 ? -9.398 -0.677 -1.895 1.00 76.19 193 LEU A C 1
ATOM 1525 O O . LEU A 1 193 ? -10.039 -0.224 -0.949 1.00 76.19 193 LEU A O 1
ATOM 1529 N N . LEU A 1 194 ? -8.858 -1.904 -1.870 1.00 77.00 194 LEU A N 1
ATOM 1530 C CA . LEU A 1 194 ? -9.005 -2.819 -0.727 1.00 77.00 194 LEU A CA 1
ATOM 1531 C C . LEU A 1 194 ? -8.315 -2.295 0.535 1.00 77.00 194 LEU A C 1
ATOM 1533 O O . LEU A 1 194 ? -8.639 -2.723 1.639 1.00 77.00 194 LEU A O 1
ATOM 1537 N N . CYS A 1 195 ? -7.376 -1.358 0.384 1.00 71.81 195 CYS A N 1
ATOM 1538 C CA . CYS A 1 195 ? -6.682 -0.763 1.514 1.00 71.81 195 CYS A CA 1
ATOM 1539 C C . CYS A 1 195 ? -7.487 0.356 2.201 1.00 71.81 195 CYS A C 1
ATOM 1541 O O . CYS A 1 195 ? -7.279 0.630 3.378 1.00 71.81 195 CYS A O 1
ATOM 1543 N N . VAL A 1 196 ? -8.460 0.951 1.501 1.00 79.44 196 VAL A N 1
ATOM 1544 C CA . VAL A 1 196 ? -9.409 1.930 2.067 1.00 79.44 196 VAL A CA 1
ATOM 1545 C C . VAL A 1 196 ? -10.651 1.256 2.663 1.00 79.44 196 VAL A C 1
ATOM 1547 O O . VAL A 1 196 ? -11.241 1.774 3.611 1.00 79.44 196 VAL A O 1
ATOM 1550 N N . THR A 1 197 ? -11.033 0.077 2.161 1.00 85.75 197 THR A N 1
ATOM 1551 C CA . THR A 1 197 ? -12.201 -0.692 2.624 1.00 85.75 197 THR A CA 1
ATOM 1552 C C . THR A 1 197 ? -12.298 -0.879 4.144 1.00 85.75 197 THR A C 1
ATOM 1554 O O . THR A 1 197 ? -13.385 -0.650 4.671 1.00 85.75 197 THR A O 1
ATOM 1557 N N . PRO A 1 198 ? -11.235 -1.233 4.892 1.00 80.62 198 PRO A N 1
ATOM 1558 C CA . PRO A 1 198 ? -11.360 -1.418 6.335 1.00 80.62 198 PRO A CA 1
ATOM 1559 C C . PRO A 1 198 ? -11.693 -0.126 7.089 1.00 80.62 198 PRO A C 1
ATOM 1561 O O . PRO A 1 198 ? -12.417 -0.192 8.072 1.00 80.62 198 PRO A O 1
ATOM 1564 N N . PHE A 1 199 ? -11.247 1.049 6.632 1.00 78.00 199 PHE A N 1
ATOM 1565 C CA . PHE A 1 199 ? -11.621 2.319 7.266 1.00 78.00 199 PHE A CA 1
ATOM 1566 C C . PHE A 1 199 ? -13.109 2.624 7.065 1.00 78.00 199 PHE A C 1
ATOM 1568 O O . PHE A 1 199 ? -13.811 2.981 8.009 1.00 78.00 199 PHE A O 1
ATOM 1575 N N . LEU A 1 200 ? -13.600 2.406 5.842 1.00 83.31 200 LEU A N 1
ATOM 1576 C CA . LEU A 1 200 ? -15.011 2.579 5.508 1.00 83.31 200 LEU A CA 1
ATOM 1577 C C . LEU A 1 200 ? -15.898 1.597 6.287 1.00 83.31 200 LEU A C 1
ATOM 1579 O O . LEU A 1 200 ? -16.907 1.992 6.862 1.00 83.31 200 LEU A O 1
ATOM 1583 N N . VAL A 1 201 ? -15.505 0.323 6.338 1.00 84.75 201 VAL A N 1
ATOM 1584 C CA . VAL A 1 201 ? -16.232 -0.722 7.072 1.00 84.75 201 VAL A CA 1
ATOM 1585 C C . VAL A 1 201 ? -16.194 -0.473 8.575 1.00 84.75 201 VAL A C 1
ATOM 1587 O O . VAL A 1 201 ? -17.200 -0.707 9.236 1.00 84.75 201 VAL A O 1
ATOM 1590 N N . LEU A 1 202 ? -15.081 0.024 9.125 1.00 80.00 202 LEU A N 1
ATOM 1591 C CA . LEU A 1 202 ? -15.029 0.440 10.524 1.00 80.00 202 LEU A CA 1
ATOM 1592 C C . LEU A 1 202 ? -16.024 1.574 10.772 1.00 80.00 202 LEU A C 1
ATOM 1594 O O . LEU A 1 202 ? -16.868 1.417 11.643 1.00 80.00 202 LEU A O 1
ATOM 1598 N N . ALA A 1 203 ? -16.005 2.647 9.975 1.00 80.56 203 ALA A N 1
ATOM 1599 C CA . ALA A 1 203 ? -16.914 3.785 10.136 1.00 80.56 203 ALA A CA 1
ATOM 1600 C C . ALA A 1 203 ? -18.403 3.393 10.073 1.00 80.56 203 ALA A C 1
ATOM 1602 O O . ALA A 1 203 ? -19.184 3.829 10.912 1.00 80.56 203 ALA A O 1
ATOM 1603 N N . LEU A 1 204 ? -18.789 2.532 9.127 1.00 81.56 204 LEU A N 1
ATOM 1604 C CA . LEU A 1 204 ? -20.165 2.030 9.020 1.00 81.56 204 LEU A CA 1
ATOM 1605 C C . LEU A 1 204 ? -20.503 0.999 10.111 1.00 81.56 204 LEU A C 1
ATOM 1607 O O . LEU A 1 204 ? -21.636 0.912 10.574 1.00 81.56 204 LEU A O 1
ATOM 1611 N N . GLY A 1 205 ? -19.525 0.189 10.517 1.00 75.50 205 GLY A N 1
ATOM 1612 C CA . GLY A 1 205 ? -19.714 -0.915 11.452 1.00 75.50 205 GLY A CA 1
ATOM 1613 C C . GLY A 1 205 ? -19.894 -0.482 12.906 1.00 75.50 205 GLY A C 1
ATOM 1614 O O . GLY A 1 20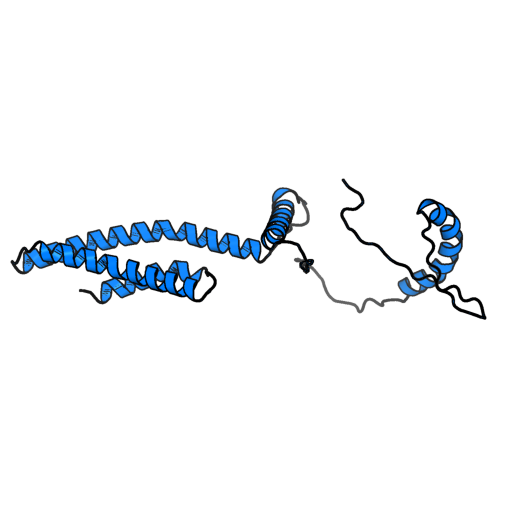5 ? -20.557 -1.201 13.655 1.00 75.50 205 GLY A O 1
ATOM 1615 N N . VAL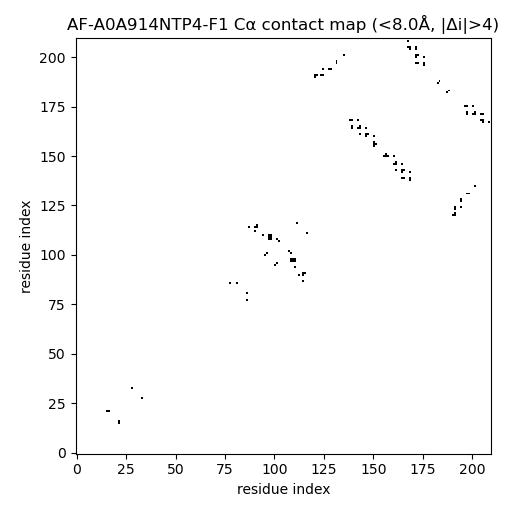 A 1 206 ? -19.330 0.661 13.317 1.00 67.56 206 VAL A N 1
ATOM 1616 C CA . VAL A 1 206 ? -19.601 1.231 14.650 1.00 67.56 206 VAL A CA 1
ATOM 1617 C C . VAL A 1 206 ? -20.969 1.896 14.742 1.00 67.56 206 VAL A C 1
ATOM 1619 O O . VAL A 1 206 ? -21.555 1.845 15.814 1.00 67.56 206 VAL A O 1
ATOM 1622 N N . ASP A 1 207 ? -21.501 2.465 13.661 1.00 68.56 207 ASP A N 1
ATOM 1623 C CA . ASP A 1 207 ? -22.795 3.165 13.694 1.00 68.56 207 ASP A CA 1
ATOM 1624 C C . ASP A 1 207 ? -23.978 2.202 13.919 1.00 68.56 207 ASP A C 1
ATOM 1626 O O . ASP A 1 207 ? -24.934 2.521 14.612 1.00 68.56 207 ASP A O 1
ATOM 1630 N N . GLY A 1 208 ? -23.889 0.966 13.417 1.00 59.41 208 GLY A N 1
ATOM 1631 C CA . GLY A 1 208 ? -24.965 -0.026 13.549 1.00 59.41 208 GLY A CA 1
ATOM 1632 C C . GLY A 1 208 ? -25.015 -0.816 14.866 1.00 59.41 208 GLY A C 1
ATOM 1633 O O . GLY A 1 208 ? -25.797 -1.764 14.946 1.00 59.41 208 GLY A O 1
ATOM 1634 N N . LYS A 1 209 ? -24.153 -0.532 15.856 1.00 51.47 209 LYS A N 1
ATOM 1635 C CA . LYS A 1 209 ? -23.987 -1.373 17.067 1.00 51.47 209 LYS A CA 1
ATOM 1636 C C . LYS A 1 209 ? -24.230 -0.685 18.413 1.00 51.47 209 LYS A C 1
ATOM 1638 O O . LYS A 1 209 ? -24.077 -1.350 19.442 1.00 51.47 209 LYS A O 1
ATOM 1643 N N . TYR A 1 210 ? -24.604 0.588 18.411 1.00 49.03 210 TYR A N 1
ATOM 1644 C CA . TYR A 1 210 ? -25.081 1.311 19.593 1.00 49.03 210 TYR A CA 1
ATOM 1645 C C . TYR A 1 210 ? -26.589 1.526 19.485 1.00 49.03 210 TYR A C 1
ATOM 1647 O O . TYR A 1 210 ? -27.236 1.543 20.554 1.00 49.03 210 TYR A O 1
#

Sequence (210 aa):
MDPHFFGVKIAVPFNKTNKNNSEINNQIISVNELKNNSFKNVLKSSSFHYSLLTSNFSQIPNNIREIKLICLYFRAVRPKGVSKEAMQNWQRQISHFVRNEFKSDFVDAHILSETILTDEVVRAGLTLLPFLIIGFVIMVIFSSITMSAAAYYMGQLGAHKILLAIVACCCPFMACGTALGGMFWFGFRFGSLLCVTPFLVLALGVDGKY